Protein AF-A0A327Z8W3-F1 (afdb_monomer)

Secondary structure (DSSP, 8-state):
-HHHHHHHHHHHHHHHHHHHHTTGGGTTHHHHHHHHHHHHHHHH---TTT--GGGSS----S-HHHHHHHHHHHTS-HHHHHHHHHHHHHHHHHHHHHHHS-HHHHTSHHHHHHHHHHHHHSHHHHHHHHHT-SHHHHHHHHHHHHHSGGGHHHHHHHHHHH-SGGGHHHHHHHHTT-HHHHHHHHHHHHHHHHHHHHH-HHHHHHIIIIITT-GGGG--TTSTT--SHHHHHHHHT--THHHHHHHHHHHHHHHHHHHHH-S--HHHHHHHHHH---------SSS-GGGS-GGG---

Organism: NCBI:txid1287878

Structure (mmCIF, N/CA/C/O backbone):
data_AF-A0A327Z8W3-F1
#
_entry.id   AF-A0A327Z8W3-F1
#
loop_
_atom_site.group_PDB
_atom_site.id
_atom_site.type_symbol
_atom_site.label_atom_id
_atom_site.label_alt_id
_atom_site.label_comp_id
_atom_site.label_asym_id
_atom_site.label_entity_id
_atom_site.label_seq_id
_atom_site.pdbx_PDB_ins_code
_atom_site.Cartn_x
_atom_site.Cartn_y
_atom_site.Cartn_z
_atom_site.occupancy
_atom_site.B_iso_or_equiv
_atom_site.auth_seq_id
_atom_site.auth_comp_id
_atom_site.auth_asym_id
_atom_site.auth_atom_id
_atom_site.pdbx_PDB_model_num
ATOM 1 N N . MET A 1 1 ? 25.177 10.434 -27.759 1.00 62.94 1 MET A N 1
ATOM 2 C CA . MET A 1 1 ? 25.010 10.443 -26.282 1.00 62.94 1 MET A CA 1
ATOM 3 C C . MET A 1 1 ? 24.165 11.618 -25.778 1.00 62.94 1 MET A C 1
ATOM 5 O O . MET A 1 1 ? 23.252 11.369 -25.003 1.00 62.94 1 MET A O 1
ATOM 9 N N . ARG A 1 2 ? 24.386 12.857 -26.250 1.00 79.31 2 ARG A N 1
ATOM 10 C CA . ARG A 1 2 ? 23.622 14.058 -25.836 1.00 79.31 2 ARG A CA 1
ATOM 11 C C . ARG A 1 2 ? 22.102 13.976 -26.084 1.00 79.31 2 ARG A C 1
ATOM 13 O O . ARG A 1 2 ? 21.333 14.294 -25.187 1.00 79.31 2 ARG A O 1
ATOM 20 N N . GLY A 1 3 ? 21.666 13.441 -27.229 1.00 84.38 3 GLY A N 1
ATOM 21 C CA . GLY A 1 3 ? 20.232 13.318 -27.550 1.00 84.38 3 GLY A CA 1
ATOM 22 C C . GLY A 1 3 ? 19.419 12.431 -26.593 1.00 84.38 3 GLY A C 1
ATOM 23 O O . GLY A 1 3 ? 18.243 12.682 -26.368 1.00 84.38 3 GLY A O 1
ATOM 24 N N . ARG A 1 4 ? 20.047 11.431 -25.956 1.00 89.31 4 ARG A N 1
ATOM 25 C CA . ARG A 1 4 ? 19.369 10.534 -24.999 1.00 89.31 4 ARG A CA 1
ATOM 26 C C . ARG A 1 4 ? 19.052 11.240 -23.683 1.00 89.31 4 ARG A C 1
ATOM 28 O O . ARG A 1 4 ? 17.980 11.053 -23.127 1.00 89.31 4 ARG A O 1
ATOM 35 N N . TRP A 1 5 ? 19.971 12.073 -23.203 1.00 89.12 5 TRP A N 1
ATOM 36 C CA . TRP A 1 5 ? 19.750 12.868 -21.996 1.00 89.12 5 TRP A CA 1
ATOM 37 C C . TRP A 1 5 ? 18.815 14.043 -22.244 1.00 89.12 5 TRP A C 1
ATOM 39 O O . TRP A 1 5 ? 18.035 14.369 -21.360 1.00 89.12 5 TRP A O 1
ATOM 49 N N . PHE A 1 6 ? 18.809 14.606 -23.455 1.00 90.00 6 PHE A N 1
ATOM 50 C CA . PHE A 1 6 ? 17.774 15.558 -23.853 1.00 90.00 6 PHE A CA 1
ATOM 51 C C . PHE A 1 6 ? 16.376 14.926 -23.784 1.00 90.00 6 PHE A C 1
ATOM 53 O O . PHE A 1 6 ? 15.475 15.520 -23.206 1.00 90.00 6 PHE A O 1
ATOM 60 N N . LEU A 1 7 ? 16.212 13.690 -24.273 1.00 89.81 7 LEU A N 1
ATOM 61 C CA . LEU A 1 7 ? 14.954 12.948 -24.143 1.00 89.81 7 LEU A CA 1
ATOM 62 C C . LEU A 1 7 ? 14.565 12.709 -22.676 1.00 89.81 7 LEU A C 1
ATOM 64 O O . LEU A 1 7 ? 13.409 12.912 -22.321 1.00 89.81 7 LEU A O 1
ATOM 68 N N . VAL A 1 8 ? 15.509 12.297 -21.822 1.00 90.12 8 VAL A N 1
ATOM 69 C CA . VAL A 1 8 ? 15.247 12.104 -20.383 1.00 90.12 8 VAL A CA 1
ATOM 70 C C . VAL A 1 8 ? 14.840 13.414 -19.716 1.00 90.12 8 VAL A C 1
ATOM 72 O O . VAL A 1 8 ? 13.878 13.421 -18.959 1.00 90.12 8 VAL A O 1
ATOM 75 N N . LEU A 1 9 ? 15.539 14.515 -20.000 1.00 90.38 9 LEU A N 1
ATOM 76 C CA . LEU A 1 9 ? 15.215 15.834 -19.456 1.00 90.38 9 LEU A CA 1
ATOM 77 C C . LEU A 1 9 ? 13.845 16.307 -19.938 1.00 90.38 9 LEU A C 1
ATOM 79 O O . LEU A 1 9 ? 13.034 16.735 -19.127 1.00 90.38 9 LEU A O 1
ATOM 83 N N . PHE A 1 10 ? 13.559 16.165 -21.232 1.00 90.88 10 PHE A N 1
ATOM 84 C CA . PHE A 1 10 ? 12.251 16.479 -21.794 1.00 90.88 10 PHE A CA 1
ATOM 85 C C . PHE A 1 10 ? 11.147 15.655 -21.121 1.00 90.88 10 PHE A C 1
ATOM 87 O O . PHE A 1 10 ? 10.167 16.216 -20.640 1.00 90.88 10 PHE A O 1
ATOM 94 N N . ALA A 1 11 ? 11.335 14.338 -21.001 1.00 88.56 11 ALA A N 1
ATOM 95 C CA . ALA A 1 11 ? 10.395 13.463 -20.310 1.00 88.56 11 ALA A CA 1
ATOM 96 C C . ALA A 1 11 ? 10.238 13.852 -18.832 1.00 88.56 11 ALA A C 1
ATOM 98 O O . ALA A 1 11 ? 9.119 13.893 -18.337 1.00 88.56 11 ALA A O 1
ATOM 99 N N . ALA A 1 12 ? 11.324 14.191 -18.133 1.00 89.25 12 ALA A N 1
ATOM 100 C CA . ALA A 1 12 ? 11.281 14.631 -16.742 1.00 89.25 12 ALA A CA 1
ATOM 101 C C . ALA A 1 12 ? 10.511 15.947 -16.581 1.00 89.25 12 ALA A C 1
ATOM 103 O O . ALA A 1 12 ? 9.722 16.069 -15.649 1.00 89.25 12 ALA A O 1
ATOM 104 N N . VAL A 1 13 ? 10.684 16.900 -17.502 1.00 88.31 13 VAL A N 1
ATOM 105 C CA . VAL A 1 13 ? 9.911 18.149 -17.523 1.00 88.31 13 VAL A CA 1
ATOM 106 C C . VAL A 1 13 ? 8.435 17.856 -17.777 1.00 88.31 13 VAL A C 1
ATOM 108 O O . VAL A 1 13 ? 7.597 18.330 -17.020 1.00 88.31 13 VAL A O 1
ATOM 111 N N . VAL A 1 14 ? 8.101 17.032 -18.775 1.00 85.94 14 VAL A N 1
ATOM 112 C CA . VAL A 1 14 ? 6.707 16.660 -19.074 1.00 85.94 14 VAL A CA 1
ATOM 113 C C . VAL A 1 14 ? 6.053 15.965 -17.880 1.00 85.94 14 VAL A C 1
ATOM 115 O O . VAL A 1 14 ? 4.956 16.341 -17.474 1.00 85.94 14 VAL A O 1
ATOM 118 N N . VAL A 1 15 ? 6.733 14.985 -17.282 1.00 83.69 15 VAL A N 1
ATOM 119 C CA . VAL A 1 15 ? 6.255 14.261 -16.096 1.00 83.69 15 VAL A CA 1
ATOM 120 C C . VAL A 1 15 ? 6.130 15.204 -14.909 1.00 83.69 15 VAL A C 1
ATOM 122 O O . VAL A 1 15 ? 5.126 15.147 -14.210 1.00 83.69 15 VAL A O 1
ATOM 125 N N . GLY A 1 16 ? 7.105 16.086 -14.691 1.00 80.56 16 GLY A N 1
ATOM 126 C CA . GLY A 1 16 ? 7.088 17.080 -13.622 1.00 80.56 16 GLY A CA 1
ATOM 127 C C . GLY A 1 16 ? 5.918 18.048 -13.765 1.00 80.56 16 GLY A C 1
ATOM 128 O O . GLY A 1 16 ? 5.134 18.186 -12.832 1.00 80.56 16 GLY A O 1
ATOM 129 N N . VAL A 1 17 ? 5.734 18.640 -14.949 1.00 79.69 17 VAL A N 1
ATOM 130 C CA . VAL A 1 17 ? 4.600 19.525 -15.261 1.00 79.69 17 VAL A CA 1
ATOM 131 C C . VAL A 1 17 ? 3.284 18.783 -15.079 1.00 79.69 17 VAL A C 1
ATOM 133 O O . VAL A 1 17 ? 2.405 19.272 -14.377 1.00 79.69 17 VAL A O 1
ATOM 136 N N . PHE A 1 18 ? 3.148 17.582 -15.640 1.00 78.31 18 PHE A N 1
ATOM 137 C CA . PHE A 1 18 ? 1.949 16.765 -15.468 1.00 78.31 18 PHE A CA 1
ATOM 138 C C . PHE A 1 18 ? 1.687 16.448 -13.989 1.00 78.31 18 PHE A C 1
ATOM 140 O O . PHE A 1 18 ? 0.555 16.558 -13.532 1.00 78.31 18 PHE A O 1
ATOM 147 N N . THR A 1 19 ? 2.731 16.133 -13.218 1.00 71.50 19 THR A N 1
ATOM 148 C CA . THR A 1 19 ? 2.636 15.828 -11.782 1.00 71.50 19 THR A CA 1
ATOM 149 C C . THR A 1 19 ? 2.218 17.057 -10.968 1.00 71.50 19 THR A C 1
ATOM 151 O O . THR A 1 19 ? 1.366 16.970 -10.091 1.00 71.50 19 THR A O 1
ATOM 154 N N . VAL A 1 20 ? 2.745 18.233 -11.297 1.00 69.88 20 VAL A N 1
ATOM 155 C CA . VAL A 1 20 ? 2.397 19.500 -10.632 1.00 69.88 20 VAL A CA 1
ATOM 156 C C . VAL A 1 20 ? 1.038 20.057 -11.092 1.00 69.88 20 VAL A C 1
ATOM 158 O O . VAL A 1 20 ? 0.475 20.936 -10.443 1.00 69.88 20 VAL A O 1
ATOM 161 N N . THR A 1 21 ? 0.475 19.557 -12.193 1.00 68.19 21 THR A N 1
ATOM 162 C CA . THR A 1 21 ? -0.807 20.043 -12.738 1.00 68.19 21 THR A CA 1
ATOM 163 C C . THR A 1 21 ? -1.958 19.051 -12.614 1.00 68.19 21 THR A C 1
ATOM 165 O O . THR A 1 21 ? -3.094 19.420 -12.887 1.00 68.19 21 THR A O 1
ATOM 168 N N . VAL A 1 22 ? -1.723 17.803 -12.199 1.00 64.00 22 VAL A N 1
ATOM 169 C CA . VAL A 1 22 ? -2.785 16.788 -12.076 1.00 64.00 22 VAL A CA 1
ATOM 170 C C . VAL A 1 22 ? -2.765 16.117 -10.680 1.00 64.00 22 VAL A C 1
ATOM 172 O O . VAL A 1 22 ? -3.776 16.193 -9.983 1.00 64.00 22 VAL A O 1
ATOM 175 N N . PRO A 1 23 ? -1.651 15.517 -10.214 1.00 54.12 23 PRO A N 1
ATOM 176 C CA . PRO A 1 23 ? -1.435 15.013 -8.847 1.00 54.12 23 PRO A CA 1
ATOM 177 C C . PRO A 1 23 ? -1.514 16.002 -7.684 1.00 54.12 23 PRO A C 1
ATOM 179 O O . PRO A 1 23 ? -2.217 15.728 -6.715 1.00 54.12 23 PRO A O 1
ATOM 182 N N . THR A 1 24 ? -0.807 17.133 -7.733 1.00 56.41 24 THR A N 1
ATOM 183 C CA . THR A 1 24 ? -0.744 18.107 -6.615 1.00 56.41 24 THR A CA 1
ATOM 184 C C . THR A 1 24 ? -2.091 18.752 -6.296 1.00 56.41 24 THR A C 1
ATOM 186 O O . THR A 1 24 ? -2.290 19.197 -5.172 1.00 56.41 24 THR A O 1
ATOM 189 N N . PHE A 1 25 ? -3.059 18.713 -7.219 1.00 58.78 25 PHE A N 1
ATOM 190 C CA . PHE A 1 25 ? -4.451 19.097 -6.947 1.00 58.78 25 PHE A CA 1
ATOM 191 C C . PHE A 1 25 ? -5.145 18.218 -5.897 1.00 58.78 25 PHE A C 1
ATOM 193 O O . PHE A 1 25 ? -6.230 18.569 -5.442 1.00 58.78 25 PHE A O 1
ATOM 200 N N . ARG A 1 26 ? -4.561 17.067 -5.540 1.00 72.38 26 ARG A N 1
ATOM 201 C CA . ARG A 1 26 ? -5.121 16.137 -4.551 1.00 72.38 26 ARG A CA 1
ATOM 202 C C . ARG A 1 26 ? -4.559 16.332 -3.143 1.00 72.38 26 ARG A C 1
ATOM 204 O O . ARG A 1 26 ? -4.970 15.604 -2.247 1.00 72.38 26 ARG A O 1
ATOM 211 N N . GLU A 1 27 ? -3.626 17.273 -2.971 1.00 81.81 27 GLU A N 1
ATOM 212 C CA . GLU A 1 27 ? -3.133 17.770 -1.676 1.00 81.81 27 GLU A CA 1
ATOM 213 C C . GLU A 1 27 ? -2.706 16.679 -0.675 1.00 81.81 27 GLU A C 1
ATOM 215 O O . GLU A 1 27 ? -2.806 16.862 0.534 1.00 81.81 27 GLU A O 1
ATOM 220 N N . PHE A 1 28 ? -2.213 15.533 -1.166 1.00 86.44 28 PHE A N 1
ATOM 221 C CA . PHE A 1 28 ? -1.847 14.385 -0.329 1.00 86.44 28 PHE A CA 1
ATOM 222 C C . PHE A 1 28 ? -2.979 13.948 0.618 1.00 86.44 28 PHE A C 1
ATOM 224 O O . PHE A 1 28 ? -2.733 13.608 1.775 1.00 86.44 28 PHE A O 1
ATOM 231 N N . PHE A 1 29 ? -4.223 13.971 0.123 1.00 87.62 29 PHE A N 1
ATOM 232 C CA . PHE A 1 29 ? -5.436 13.729 0.909 1.00 87.62 29 PHE A CA 1
ATOM 233 C C . PHE A 1 29 ? -5.343 12.501 1.826 1.00 87.62 29 PHE A C 1
ATOM 235 O O . PHE A 1 29 ? -5.590 12.613 3.024 1.00 87.62 29 PHE A O 1
ATOM 242 N N . ASP A 1 30 ? -4.924 11.345 1.302 1.00 88.62 30 ASP A N 1
ATOM 243 C CA . ASP A 1 30 ? -4.849 10.119 2.103 1.00 88.62 30 ASP A CA 1
ATOM 244 C C . ASP A 1 30 ? -3.778 10.205 3.192 1.00 88.62 30 ASP A C 1
ATOM 246 O O . ASP A 1 30 ? -4.022 9.790 4.323 1.00 88.62 30 ASP A O 1
ATOM 250 N N . LEU A 1 31 ? -2.615 10.793 2.897 1.00 91.50 31 LEU A N 1
ATOM 251 C CA . LEU A 1 31 ? -1.599 11.066 3.914 1.00 91.50 31 LEU A CA 1
ATOM 252 C C . LEU A 1 31 ? -2.140 12.003 5.000 1.00 91.50 31 LEU A C 1
ATOM 254 O O . LEU A 1 31 ? -1.847 11.796 6.177 1.00 91.50 31 LEU A O 1
ATOM 258 N N . GLY A 1 32 ? -2.947 12.995 4.616 1.00 91.94 32 GLY A N 1
ATOM 259 C CA . GLY A 1 32 ? -3.671 13.875 5.528 1.00 91.94 32 GLY A CA 1
ATOM 260 C C . GLY A 1 32 ? -4.615 13.108 6.453 1.00 91.94 32 GLY A C 1
ATOM 261 O O . GLY A 1 32 ? -4.555 13.296 7.669 1.00 91.94 32 GLY A O 1
ATOM 262 N N . VAL A 1 33 ? -5.417 12.192 5.901 1.00 92.00 33 VAL A N 1
ATOM 263 C CA . VAL A 1 33 ? -6.304 11.302 6.669 1.00 92.00 33 VAL A CA 1
ATOM 264 C C . VAL A 1 33 ? -5.495 10.425 7.628 1.00 92.00 33 VAL A C 1
ATOM 266 O O . VAL A 1 33 ? -5.817 10.357 8.812 1.00 92.00 33 VAL A O 1
ATOM 269 N N . TYR A 1 34 ? -4.433 9.774 7.145 1.00 93.56 34 TYR A N 1
ATOM 270 C CA . TYR A 1 34 ? -3.612 8.861 7.944 1.00 93.56 34 TYR A CA 1
ATOM 271 C C . TYR A 1 34 ? -2.917 9.575 9.098 1.00 93.56 34 TYR A C 1
ATOM 273 O O . TYR A 1 34 ? -3.044 9.167 10.251 1.00 93.56 34 TYR A O 1
ATOM 281 N N . ARG A 1 35 ? -2.198 10.659 8.791 1.00 94.69 35 ARG A N 1
ATOM 282 C CA . ARG A 1 35 ? -1.493 11.461 9.789 1.00 94.69 35 ARG A CA 1
ATOM 283 C C . ARG A 1 35 ? -2.482 12.093 10.762 1.00 94.69 35 ARG A C 1
ATOM 285 O O . ARG A 1 35 ? -2.247 12.024 11.960 1.00 94.69 35 ARG A O 1
ATOM 292 N N . GLY A 1 36 ? -3.565 12.686 10.261 1.00 94.19 36 GLY A N 1
ATOM 293 C CA . GLY A 1 36 ? -4.573 13.362 11.077 1.00 94.19 36 GLY A CA 1
ATOM 294 C C . GLY A 1 36 ? -5.259 12.420 12.061 1.00 94.19 36 GLY A C 1
ATOM 295 O O . GLY A 1 36 ? -5.310 12.731 13.246 1.00 94.19 36 GLY A O 1
ATOM 296 N N . ALA A 1 37 ? -5.698 11.244 11.603 1.00 94.62 37 ALA A N 1
ATOM 297 C CA . ALA A 1 37 ? -6.358 10.265 12.463 1.00 94.62 37 ALA A CA 1
ATOM 298 C C . ALA A 1 37 ? -5.428 9.732 13.558 1.00 94.62 37 ALA A C 1
ATOM 300 O O . ALA A 1 37 ? -5.809 9.685 14.724 1.00 94.62 37 ALA A O 1
ATOM 301 N N . VAL A 1 38 ? -4.191 9.369 13.197 1.00 96.56 38 VAL A N 1
ATOM 302 C CA . VAL A 1 38 ? -3.215 8.848 14.165 1.00 96.56 38 VAL A CA 1
ATOM 303 C C . VAL A 1 38 ? -2.765 9.945 15.131 1.00 96.56 38 VAL A C 1
ATOM 305 O O . VAL A 1 38 ? -2.644 9.689 16.323 1.00 96.56 38 VAL A O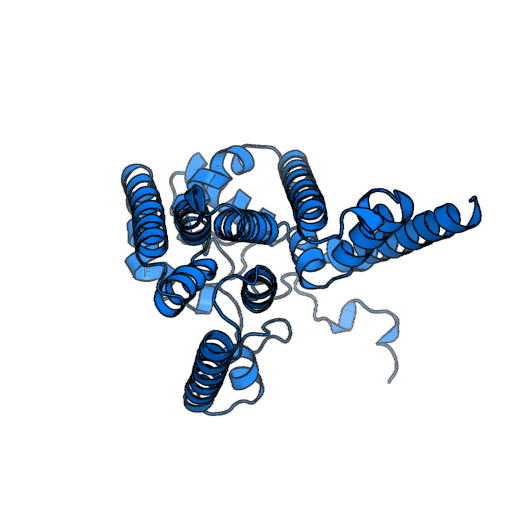 1
ATOM 308 N N . GLN A 1 39 ? -2.567 11.176 14.653 1.00 95.44 39 GLN A N 1
ATOM 309 C CA . GLN A 1 39 ? -2.232 12.315 15.508 1.00 95.44 39 GLN A CA 1
ATOM 310 C C . GLN A 1 39 ? -3.374 12.629 16.486 1.00 95.44 39 GLN A C 1
ATOM 312 O O . GLN A 1 39 ? -3.114 12.828 17.668 1.00 95.44 39 GLN A O 1
ATOM 317 N N . HIS A 1 40 ? -4.624 12.642 16.017 1.00 94.06 40 HIS A N 1
ATOM 318 C CA . HIS A 1 40 ? -5.801 12.839 16.861 1.00 94.06 40 HIS A CA 1
ATOM 319 C C . HIS A 1 40 ? -5.888 11.758 17.943 1.00 94.06 40 HIS A C 1
ATOM 321 O O . HIS A 1 40 ? -5.928 12.096 19.124 1.00 94.06 40 HIS A O 1
ATOM 327 N N . TRP A 1 41 ? -5.789 10.483 17.559 1.00 96.06 41 TRP A N 1
ATOM 328 C CA . TRP A 1 41 ? -5.786 9.354 18.493 1.00 96.06 41 TRP A CA 1
ATOM 329 C C . TRP A 1 41 ? -4.681 9.467 19.557 1.00 96.06 41 TRP A C 1
ATOM 331 O O . TRP A 1 41 ? -4.956 9.338 20.746 1.00 96.06 41 TRP A O 1
ATOM 341 N N . LEU A 1 42 ? -3.441 9.763 19.153 1.00 95.00 42 LEU A N 1
ATOM 342 C CA . LEU A 1 42 ? -2.303 9.828 20.077 1.00 95.00 42 LEU A CA 1
ATOM 343 C C . LEU A 1 42 ? -2.328 11.052 21.001 1.00 95.00 42 LEU A C 1
ATOM 345 O O . LEU A 1 42 ? -1.906 10.945 22.149 1.00 95.00 42 LEU A O 1
ATOM 349 N N . LEU A 1 43 ? -2.762 12.216 20.505 1.00 93.69 43 LEU A N 1
ATOM 350 C CA . LEU A 1 43 ? -2.685 13.473 21.258 1.00 93.69 43 LEU A CA 1
ATOM 351 C C . LEU A 1 43 ? -3.918 13.745 22.122 1.00 93.69 43 LEU A C 1
ATOM 353 O O . LEU A 1 43 ? -3.796 14.418 23.140 1.00 93.69 43 LEU A O 1
ATOM 357 N N . THR A 1 44 ? -5.092 13.262 21.713 1.00 93.31 44 THR A N 1
ATOM 358 C CA . THR A 1 44 ? -6.354 13.499 22.438 1.00 93.31 44 THR A CA 1
ATOM 359 C C . THR A 1 44 ? -6.829 12.272 23.213 1.00 93.31 44 THR A C 1
ATOM 361 O O . THR A 1 44 ? -7.600 12.409 24.157 1.00 93.31 44 THR A O 1
ATOM 364 N N . GLY A 1 45 ? -6.372 11.072 22.835 1.00 91.00 45 GLY A N 1
ATOM 365 C CA . GLY A 1 45 ? -6.890 9.811 23.368 1.00 91.00 45 GLY A CA 1
ATOM 366 C C . GLY A 1 45 ? -8.270 9.421 22.823 1.00 91.00 45 GLY A C 1
ATOM 367 O O . GLY A 1 45 ? -8.809 8.396 23.238 1.00 91.00 45 GLY A O 1
ATOM 368 N N . GLU A 1 46 ? -8.843 10.206 21.905 1.00 92.88 46 GLU A N 1
ATOM 369 C CA . GLU A 1 46 ? -10.129 9.916 21.266 1.00 92.88 46 GLU A CA 1
ATOM 370 C C . GLU A 1 46 ? -10.044 8.746 20.270 1.00 92.88 46 GLU A C 1
ATOM 372 O O . GLU A 1 46 ? -8.967 8.271 19.899 1.00 92.88 46 GLU A O 1
ATOM 377 N N . ASP A 1 47 ? -11.204 8.249 19.834 1.00 92.75 47 ASP A N 1
ATOM 378 C CA . ASP A 1 47 ? -11.288 7.083 18.956 1.00 92.75 47 ASP A CA 1
ATOM 379 C C . ASP A 1 47 ? -10.703 7.362 17.558 1.00 92.75 47 ASP A C 1
ATOM 381 O O . ASP A 1 47 ? -11.207 8.177 16.780 1.00 92.75 47 ASP A O 1
ATOM 385 N N . LEU A 1 48 ? -9.675 6.584 17.200 1.00 94.69 48 LEU A N 1
ATOM 386 C CA . LEU A 1 48 ? -9.031 6.569 15.885 1.00 94.69 48 LEU A CA 1
ATOM 387 C C . LEU A 1 48 ? -10.038 6.484 14.726 1.00 94.69 48 LEU A C 1
ATOM 389 O O . LEU A 1 48 ? -9.840 7.108 13.679 1.00 94.69 48 LEU A O 1
ATOM 393 N N . TYR A 1 49 ? -11.108 5.702 14.891 1.00 93.12 49 TYR A N 1
ATOM 394 C CA . TYR A 1 49 ? -12.100 5.469 13.846 1.00 93.12 49 TYR A CA 1
ATOM 395 C C . TYR A 1 49 ? -13.251 6.486 13.866 1.00 93.12 49 TYR A C 1
ATOM 397 O O . TYR A 1 49 ? -14.013 6.535 12.891 1.00 93.12 49 TYR A O 1
ATOM 405 N N . ALA A 1 50 ? -13.360 7.332 14.891 1.00 91.06 50 ALA A N 1
ATOM 406 C CA . ALA A 1 50 ? -14.294 8.457 14.902 1.00 91.06 50 ALA A CA 1
ATOM 407 C C . ALA A 1 50 ? -13.773 9.648 14.080 1.00 91.06 50 ALA A C 1
ATOM 409 O O . ALA A 1 50 ? -14.573 10.417 13.550 1.00 91.06 50 ALA A O 1
ATOM 410 N N . PHE A 1 51 ? -12.452 9.752 13.888 1.00 91.00 51 PHE A N 1
ATOM 411 C CA . PHE A 1 51 ? -11.834 10.841 13.133 1.00 91.00 51 PHE A CA 1
ATOM 412 C C . PHE A 1 51 ? -12.435 11.013 11.728 1.00 91.00 51 PHE A C 1
ATOM 414 O O . PHE A 1 51 ? -12.632 10.047 10.971 1.00 91.00 51 PHE A O 1
ATOM 421 N N . ARG A 1 52 ? -12.680 12.275 11.367 1.00 88.94 52 ARG A N 1
ATOM 422 C CA . ARG A 1 52 ? -13.140 12.711 10.049 1.00 88.94 52 ARG A CA 1
ATOM 423 C C . AR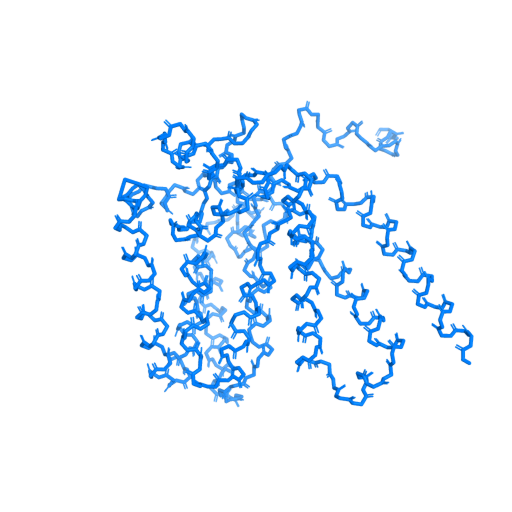G A 1 52 ? -12.233 13.815 9.531 1.00 88.94 52 ARG A C 1
ATOM 425 O O . ARG A 1 52 ? -12.034 14.836 10.185 1.00 88.94 52 ARG A O 1
ATOM 432 N N . TYR A 1 53 ? -11.660 13.603 8.354 1.00 86.38 53 TYR A N 1
ATOM 433 C CA . TYR A 1 53 ? -10.723 14.551 7.767 1.00 86.38 53 TYR A CA 1
ATOM 434 C C . TYR A 1 53 ? -11.481 15.718 7.128 1.00 86.38 53 TYR A C 1
ATOM 436 O O . TYR A 1 53 ? -12.310 15.486 6.250 1.00 86.38 53 TYR A O 1
ATOM 444 N N . GLN A 1 54 ? -11.199 16.955 7.555 1.00 84.75 54 GLN A N 1
ATOM 445 C CA . GLN A 1 54 ? -11.802 18.187 7.011 1.00 84.75 54 GLN A CA 1
ATOM 446 C C . GLN A 1 54 ? -13.344 18.143 6.938 1.00 84.75 54 GLN A C 1
ATOM 448 O O . GLN A 1 54 ? -13.923 18.475 5.907 1.00 84.75 54 GLN A O 1
ATOM 453 N N . GLU A 1 55 ? -14.003 17.663 8.002 1.00 76.81 55 GLU A N 1
ATOM 454 C CA . GLU A 1 55 ? -15.474 17.514 8.079 1.00 76.81 55 GLU A CA 1
ATOM 455 C C . GLU A 1 55 ? -16.089 16.645 6.962 1.00 76.81 55 GLU A C 1
ATOM 457 O O . GLU A 1 55 ? -17.293 16.663 6.711 1.00 76.81 55 GLU A O 1
ATOM 462 N N . SER A 1 56 ? -15.268 15.848 6.277 1.00 78.50 56 SER A N 1
ATOM 463 C CA . SER A 1 56 ? -15.737 14.903 5.269 1.00 78.50 56 SER A CA 1
ATOM 464 C C . SER A 1 56 ? -16.236 13.603 5.903 1.00 78.50 56 SER A C 1
ATOM 466 O O . SER A 1 56 ? -16.059 13.343 7.089 1.00 78.50 56 SER A O 1
ATOM 468 N N . VAL A 1 57 ? -16.811 12.720 5.086 1.00 78.31 57 VAL A N 1
ATOM 469 C CA . VAL A 1 57 ? -17.150 11.347 5.500 1.00 78.31 57 VAL A CA 1
ATOM 470 C C . VAL A 1 57 ? -15.921 10.438 5.648 1.00 78.31 57 VAL A C 1
ATOM 472 O O . VAL A 1 57 ? -16.046 9.310 6.123 1.00 78.31 57 VAL A O 1
ATOM 475 N N . TYR A 1 58 ? -14.736 10.905 5.243 1.00 81.50 58 TYR A N 1
ATOM 476 C CA . TYR A 1 58 ? -13.524 10.098 5.183 1.00 81.50 58 TYR A CA 1
ATOM 477 C C . TYR A 1 58 ? -12.762 10.098 6.500 1.00 81.50 58 TYR A C 1
ATOM 479 O O . TYR A 1 58 ? -12.512 11.140 7.103 1.00 81.50 58 TYR A O 1
ATOM 487 N N . GLY A 1 59 ? -12.339 8.908 6.909 1.00 86.50 59 GLY A N 1
ATOM 488 C CA . GLY A 1 59 ? -11.546 8.691 8.110 1.00 86.50 59 GLY A CA 1
ATOM 489 C C . GLY A 1 59 ? -10.572 7.534 7.938 1.00 86.50 59 GLY A C 1
ATOM 490 O O . GLY A 1 59 ? -10.385 7.004 6.839 1.00 86.50 59 GLY A O 1
ATOM 491 N N . PHE A 1 60 ? -9.955 7.116 9.040 1.00 90.38 60 PHE A N 1
ATOM 492 C CA . PHE A 1 60 ? -9.063 5.964 9.031 1.00 90.38 60 PHE A CA 1
ATOM 493 C C . PHE A 1 60 ? -9.843 4.685 8.684 1.00 90.38 60 PHE A C 1
ATOM 495 O O . PHE A 1 60 ? -10.918 4.427 9.234 1.00 90.38 60 PHE A O 1
ATOM 502 N N . THR A 1 61 ? -9.313 3.901 7.742 1.00 89.12 61 THR A N 1
ATOM 503 C CA . THR A 1 61 ? -9.938 2.666 7.219 1.00 89.12 61 THR A CA 1
ATOM 504 C C . THR A 1 61 ? -9.011 1.454 7.291 1.00 89.12 61 THR A C 1
ATOM 506 O O . THR A 1 61 ? -9.389 0.352 6.899 1.00 89.12 61 THR A O 1
ATOM 509 N N . TYR A 1 62 ? -7.781 1.639 7.767 1.00 91.88 62 TYR A N 1
ATOM 510 C CA . TYR A 1 62 ? -6.791 0.571 7.850 1.00 91.88 62 TYR A CA 1
ATOM 511 C C . TYR A 1 62 ? -6.864 -0.147 9.205 1.00 91.88 62 TYR A C 1
ATOM 513 O O . TYR A 1 62 ? -7.396 0.418 10.169 1.00 91.88 62 TYR A O 1
ATOM 521 N N . PRO A 1 63 ? -6.350 -1.389 9.300 1.00 95.12 63 PRO A N 1
ATOM 522 C CA . PRO A 1 63 ? -6.266 -2.084 10.574 1.00 95.12 63 PRO A CA 1
ATOM 523 C C . PRO A 1 63 ? -5.438 -1.296 11.604 1.00 95.12 63 PRO A C 1
ATOM 525 O O . PRO A 1 63 ? -4.552 -0.527 11.220 1.00 95.12 63 PRO A O 1
ATOM 528 N N . PRO A 1 64 ? -5.649 -1.526 12.910 1.00 96.50 64 PRO A N 1
ATOM 529 C CA . PRO A 1 64 ? -4.970 -0.784 13.975 1.00 96.50 64 PRO A CA 1
ATOM 530 C C . PRO A 1 64 ? -3.440 -0.881 13.916 1.00 96.50 64 PRO A C 1
ATOM 532 O O . PRO A 1 64 ? -2.740 0.071 14.254 1.00 96.50 64 PRO A O 1
ATOM 535 N N . PHE A 1 65 ? -2.893 -1.995 13.417 1.00 97.69 65 PHE A N 1
ATOM 536 C CA . PHE A 1 65 ? -1.448 -2.140 13.221 1.00 97.69 65 PHE A CA 1
ATOM 537 C C . PHE A 1 65 ? -0.873 -1.070 12.278 1.00 97.69 65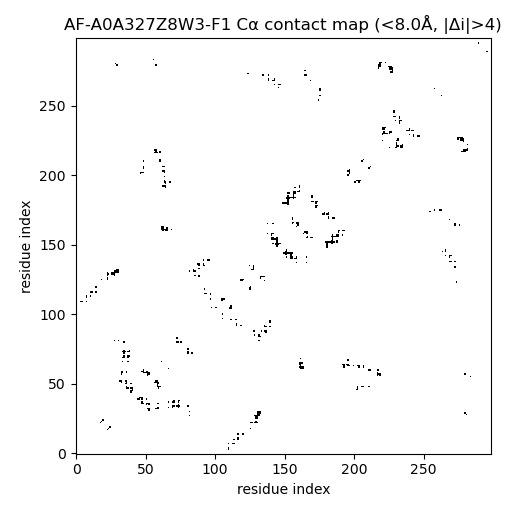 PHE A C 1
ATOM 539 O O . PHE A 1 65 ? 0.238 -0.587 12.490 1.00 97.69 65 PHE A O 1
ATOM 546 N N . ALA A 1 66 ? -1.642 -0.625 11.280 1.00 96.44 66 ALA A N 1
ATOM 547 C CA . ALA A 1 66 ? -1.232 0.462 10.399 1.00 96.44 66 ALA A CA 1
ATOM 548 C C . ALA A 1 66 ? -1.059 1.785 11.156 1.00 96.44 66 ALA A C 1
ATOM 550 O O . ALA A 1 66 ? -0.120 2.524 10.872 1.00 96.44 66 ALA A O 1
ATOM 551 N N . ALA A 1 67 ? -1.920 2.072 12.138 1.00 95.94 67 ALA A N 1
ATOM 552 C CA . ALA A 1 67 ? -1.801 3.269 12.968 1.00 95.94 67 ALA A CA 1
ATOM 553 C C . ALA A 1 67 ? -0.508 3.254 13.792 1.00 95.94 67 ALA A C 1
ATOM 555 O O . ALA A 1 67 ? 0.164 4.279 13.891 1.00 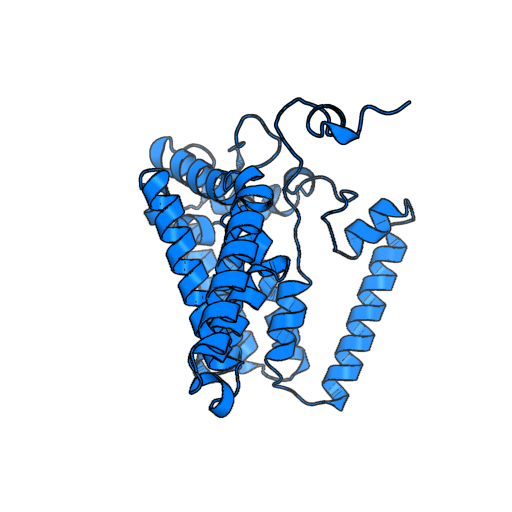95.94 67 ALA A O 1
ATOM 556 N N . LEU A 1 68 ? -0.103 2.082 14.295 1.00 96.50 68 LEU A N 1
ATOM 557 C CA . LEU A 1 68 ? 1.181 1.921 14.981 1.00 96.50 68 LEU A CA 1
ATOM 558 C C . LEU A 1 68 ? 2.363 2.196 14.049 1.00 96.50 68 LEU A C 1
ATOM 560 O O . LEU A 1 68 ? 3.250 2.971 14.397 1.00 96.50 68 LEU A O 1
ATOM 564 N N . VAL A 1 69 ? 2.356 1.620 12.843 1.00 96.38 69 VAL A N 1
ATOM 565 C CA . VAL A 1 69 ? 3.416 1.836 11.840 1.00 96.38 69 VAL A CA 1
ATOM 566 C C . VAL A 1 69 ? 3.498 3.305 11.409 1.00 96.38 69 VAL A C 1
ATOM 568 O O . VAL A 1 69 ? 4.588 3.825 11.179 1.00 96.38 69 VAL A O 1
ATOM 571 N N . LEU A 1 70 ? 2.356 3.987 11.313 1.00 95.12 70 LEU A N 1
ATOM 572 C CA . LEU A 1 70 ? 2.265 5.388 10.896 1.00 95.12 70 LEU A CA 1
ATOM 573 C C . LEU A 1 70 ? 2.478 6.381 12.048 1.00 95.12 70 LEU A C 1
ATOM 575 O O . LEU A 1 70 ? 2.655 7.571 11.786 1.00 95.12 70 LEU A O 1
ATOM 579 N N . SER A 1 71 ? 2.514 5.916 13.301 1.00 95.00 71 SER A N 1
ATOM 580 C CA . SER A 1 71 ? 2.676 6.771 14.484 1.00 95.00 71 SER A CA 1
ATOM 581 C C . SER A 1 71 ? 3.913 7.674 14.451 1.00 95.00 71 SER A C 1
ATOM 583 O O . SER A 1 71 ? 3.748 8.861 14.737 1.00 95.00 71 SER A O 1
ATOM 585 N N . PRO A 1 72 ? 5.116 7.238 14.006 1.00 94.56 72 PRO A N 1
ATOM 586 C CA . PRO A 1 72 ? 6.268 8.137 13.971 1.00 94.56 72 PRO A CA 1
ATOM 587 C C . PRO A 1 72 ? 6.060 9.277 12.972 1.00 94.56 72 PRO A C 1
ATOM 589 O O . PRO A 1 72 ? 6.407 10.421 13.245 1.00 94.56 72 PRO A O 1
ATOM 592 N N . LEU A 1 73 ? 5.438 8.976 11.827 1.00 92.19 73 LEU A N 1
ATOM 593 C CA . LEU A 1 73 ? 5.124 9.958 10.792 1.00 92.19 73 LEU A CA 1
ATOM 594 C C . LEU A 1 73 ? 4.067 10.956 11.278 1.00 92.19 73 LEU A C 1
ATOM 596 O O . LEU A 1 73 ? 4.157 12.147 10.970 1.00 92.19 73 LEU A O 1
ATOM 600 N N . ALA A 1 74 ? 3.095 10.482 12.063 1.00 91.75 74 ALA A N 1
ATOM 601 C CA . ALA A 1 74 ? 1.995 11.290 12.575 1.00 91.75 74 ALA A CA 1
ATOM 602 C C . ALA A 1 74 ? 2.452 12.423 13.510 1.00 91.75 74 ALA A C 1
ATOM 604 O O . ALA A 1 74 ? 1.837 13.489 13.542 1.00 91.75 74 ALA A O 1
ATOM 605 N N . LEU A 1 75 ? 3.561 12.205 14.220 1.00 92.69 75 LEU A N 1
ATOM 606 C CA . LEU A 1 75 ? 4.146 13.153 15.170 1.00 92.69 75 LEU A CA 1
ATOM 607 C C . LEU A 1 75 ? 5.041 14.216 14.509 1.00 92.69 75 LEU A C 1
ATOM 609 O O . LEU A 1 75 ? 5.426 15.188 15.154 1.00 92.69 75 LEU A O 1
ATOM 613 N N . THR A 1 76 ? 5.367 14.066 13.224 1.00 94.75 76 THR A N 1
ATOM 614 C CA . THR A 1 76 ? 6.167 15.054 12.480 1.00 94.75 76 THR A CA 1
ATOM 615 C C . THR A 1 76 ? 5.316 16.201 11.934 1.00 94.75 76 THR A C 1
ATOM 617 O O . THR A 1 76 ? 4.093 16.088 11.823 1.00 94.75 76 THR A O 1
ATOM 620 N N . SER A 1 77 ? 5.946 17.317 11.552 1.00 95.69 77 SER A N 1
ATOM 621 C CA . SER A 1 77 ? 5.263 18.409 10.843 1.00 95.69 77 SER A CA 1
ATOM 622 C C . SER A 1 77 ? 4.759 17.965 9.461 1.00 95.69 77 SER A C 1
ATOM 624 O O . SER A 1 77 ? 5.283 17.025 8.863 1.00 95.69 77 SER A O 1
ATOM 626 N N . TRP A 1 78 ? 3.746 18.652 8.922 1.00 93.19 78 TRP A N 1
ATOM 627 C CA . TRP A 1 78 ? 3.170 18.312 7.613 1.00 93.19 78 TRP A CA 1
ATOM 628 C C . TRP A 1 78 ? 4.203 18.248 6.467 1.00 93.19 78 TRP A C 1
ATOM 630 O O . TRP A 1 78 ? 4.218 17.238 5.760 1.00 93.19 78 TRP A O 1
ATOM 640 N N . PRO A 1 79 ? 5.125 19.223 6.300 1.00 94.50 79 PRO A N 1
ATOM 641 C CA . PRO A 1 79 ? 6.138 19.148 5.244 1.00 94.50 79 PRO A CA 1
ATOM 642 C C . PRO A 1 79 ? 7.074 17.944 5.393 1.00 94.50 79 PRO A C 1
ATOM 644 O O . PRO A 1 79 ? 7.446 17.327 4.396 1.00 94.50 79 PRO A O 1
ATOM 647 N N . VAL A 1 80 ? 7.423 17.579 6.633 1.00 95.44 80 VAL A N 1
ATOM 648 C CA . VAL A 1 80 ? 8.263 16.408 6.915 1.00 95.44 80 VAL A CA 1
ATOM 649 C C . VAL A 1 80 ? 7.515 15.125 6.567 1.00 95.44 80 VAL A C 1
ATOM 651 O O . VAL A 1 80 ? 8.079 14.263 5.895 1.00 95.44 80 VAL A O 1
ATOM 654 N N . ALA A 1 81 ? 6.236 15.016 6.934 1.00 94.19 81 ALA A N 1
ATOM 655 C CA . ALA A 1 81 ? 5.424 13.851 6.601 1.00 94.19 81 ALA A CA 1
ATOM 656 C C . ALA A 1 81 ? 5.305 13.638 5.081 1.00 94.19 81 ALA A C 1
ATOM 658 O O . ALA A 1 81 ? 5.474 12.517 4.591 1.00 94.19 81 ALA A O 1
ATOM 659 N N . VAL A 1 82 ? 5.076 14.721 4.328 1.00 92.44 82 VAL A N 1
ATOM 660 C CA . VAL A 1 82 ? 5.047 14.695 2.857 1.00 92.44 82 VAL A CA 1
ATOM 661 C C . VAL A 1 82 ? 6.405 14.268 2.296 1.00 92.44 82 VAL A C 1
ATOM 663 O O . VAL A 1 82 ? 6.463 13.357 1.470 1.00 92.44 82 VAL A O 1
ATOM 666 N N . ALA A 1 83 ? 7.503 14.867 2.769 1.00 92.50 83 ALA A N 1
ATOM 667 C CA . ALA A 1 83 ? 8.847 14.536 2.302 1.00 92.50 83 ALA A CA 1
ATOM 668 C C . ALA A 1 83 ? 9.194 13.058 2.544 1.00 92.50 83 ALA A C 1
ATOM 670 O O . ALA A 1 83 ? 9.653 12.378 1.625 1.00 92.50 83 ALA A O 1
ATOM 671 N N . VAL A 1 84 ? 8.917 12.537 3.743 1.00 94.75 84 VAL A N 1
ATOM 672 C CA . VAL A 1 84 ? 9.143 11.124 4.080 1.00 94.75 84 VAL A CA 1
ATOM 673 C C . VAL A 1 84 ? 8.300 10.208 3.190 1.00 94.75 84 VAL A C 1
ATOM 675 O O . VAL A 1 84 ? 8.839 9.255 2.629 1.00 94.75 84 VAL A O 1
ATOM 678 N N . SER A 1 85 ? 7.011 10.511 2.995 1.00 93.06 85 SER A N 1
ATOM 679 C CA . SER A 1 85 ? 6.134 9.724 2.114 1.00 93.06 85 SER A CA 1
ATOM 680 C C . SER A 1 85 ? 6.656 9.678 0.672 1.00 93.06 85 SER A C 1
ATOM 682 O O . SER A 1 85 ? 6.723 8.606 0.061 1.00 93.06 85 SER A O 1
ATOM 684 N N . LEU A 1 86 ? 7.106 10.817 0.135 1.00 92.12 86 LEU A N 1
ATOM 685 C CA . LEU A 1 86 ? 7.702 10.891 -1.200 1.00 92.12 86 LEU A CA 1
ATOM 686 C C . LEU A 1 86 ? 8.997 10.079 -1.291 1.00 92.12 86 LEU A C 1
ATOM 688 O O . LEU A 1 86 ? 9.142 9.280 -2.215 1.00 92.12 86 LEU A O 1
ATOM 692 N N . ILE A 1 87 ? 9.912 10.237 -0.330 1.00 94.31 87 ILE A N 1
ATOM 693 C CA . ILE A 1 87 ? 11.190 9.509 -0.295 1.00 94.31 87 ILE A CA 1
ATOM 694 C C . ILE A 1 87 ? 10.949 7.996 -0.260 1.00 94.31 87 ILE A C 1
ATOM 696 O O . ILE A 1 87 ? 11.542 7.258 -1.050 1.00 94.31 87 ILE A O 1
ATOM 700 N N . VAL A 1 88 ? 10.048 7.533 0.611 1.00 95.12 88 VAL A N 1
ATOM 701 C CA . VAL A 1 88 ? 9.697 6.112 0.731 1.00 95.12 88 VAL A CA 1
ATOM 702 C C . VAL A 1 88 ? 9.111 5.582 -0.578 1.00 95.12 88 VAL A C 1
ATOM 704 O O . VAL A 1 88 ? 9.530 4.525 -1.054 1.00 95.12 88 VAL A O 1
ATOM 707 N N . ASN A 1 89 ? 8.190 6.318 -1.205 1.00 91.75 89 ASN A N 1
ATOM 708 C CA . ASN A 1 89 ? 7.590 5.906 -2.473 1.00 91.75 89 ASN A CA 1
ATOM 709 C C . ASN A 1 89 ? 8.613 5.884 -3.624 1.00 91.75 89 ASN A C 1
ATOM 711 O O . ASN A 1 89 ? 8.639 4.920 -4.394 1.00 91.75 89 ASN A O 1
ATOM 715 N N . VAL A 1 90 ? 9.512 6.873 -3.714 1.00 93.25 90 VAL A N 1
ATOM 716 C CA . VAL A 1 90 ? 10.621 6.881 -4.689 1.00 93.25 90 VAL A CA 1
ATOM 717 C C . VAL A 1 90 ? 11.526 5.667 -4.488 1.00 93.25 90 VAL A C 1
ATOM 719 O O . VAL A 1 90 ? 11.842 4.968 -5.454 1.00 93.25 90 VAL A O 1
ATOM 722 N N . PHE A 1 91 ? 11.903 5.375 -3.241 1.00 95.75 91 PHE A N 1
ATOM 723 C CA . PHE A 1 91 ? 12.718 4.208 -2.918 1.00 95.75 91 PHE A CA 1
ATOM 724 C C . PHE A 1 91 ? 12.028 2.901 -3.332 1.00 95.75 91 PHE A C 1
ATOM 726 O O . PHE A 1 91 ? 12.662 2.039 -3.947 1.00 95.75 91 PHE A O 1
ATOM 733 N N . CYS A 1 92 ? 10.720 2.779 -3.085 1.00 94.62 92 CYS A N 1
ATOM 734 C CA . CYS A 1 92 ? 9.939 1.621 -3.517 1.00 94.62 92 CYS A CA 1
ATOM 735 C C . CYS A 1 92 ? 9.960 1.455 -5.042 1.00 94.62 92 CYS A C 1
ATOM 737 O O . CYS A 1 92 ? 10.201 0.349 -5.525 1.00 94.62 92 CYS A O 1
ATOM 739 N N . VAL A 1 93 ? 9.781 2.534 -5.815 1.00 92.44 93 VAL A N 1
ATOM 740 C CA . VAL A 1 93 ? 9.871 2.475 -7.287 1.00 92.44 93 VAL A CA 1
ATOM 741 C C . VAL A 1 93 ? 11.259 2.023 -7.737 1.00 92.44 93 VAL A C 1
ATOM 743 O O . VAL A 1 93 ? 11.365 1.135 -8.582 1.00 92.44 93 VAL A O 1
ATOM 746 N N . ILE A 1 94 ? 12.328 2.584 -7.164 1.00 93.25 94 ILE A N 1
ATOM 747 C CA . ILE A 1 94 ? 13.708 2.197 -7.497 1.00 93.25 94 ILE A CA 1
ATOM 748 C C . ILE A 1 94 ? 13.929 0.704 -7.228 1.00 93.25 94 ILE A C 1
ATOM 750 O O . ILE A 1 94 ? 14.511 0.002 -8.059 1.00 93.25 94 ILE A O 1
ATOM 754 N N . LEU A 1 95 ? 13.446 0.204 -6.090 1.00 93.44 95 LEU A N 1
ATOM 755 C CA . LEU A 1 95 ? 13.583 -1.198 -5.710 1.00 93.44 95 LEU A CA 1
ATOM 756 C C . LEU A 1 95 ? 12.787 -2.128 -6.637 1.00 93.44 95 LEU A C 1
ATOM 758 O O . LEU A 1 95 ? 13.320 -3.138 -7.102 1.00 93.44 95 LEU A O 1
ATOM 762 N N . LEU A 1 96 ? 11.552 -1.756 -6.979 1.00 91.00 96 LEU A N 1
ATOM 763 C CA . LEU A 1 96 ? 10.720 -2.496 -7.928 1.00 91.00 96 LEU A CA 1
ATOM 764 C C . LEU A 1 96 ? 11.364 -2.530 -9.319 1.00 91.00 96 LEU A C 1
ATOM 766 O O . LEU A 1 96 ? 11.513 -3.606 -9.895 1.00 91.00 96 LEU A O 1
ATOM 770 N N . LEU A 1 97 ? 11.848 -1.397 -9.834 1.00 91.75 97 LEU A N 1
ATOM 771 C CA . LEU A 1 97 ? 12.603 -1.364 -11.092 1.00 91.75 97 LEU A CA 1
ATOM 772 C C . LEU A 1 97 ? 13.857 -2.229 -11.010 1.00 91.75 97 LEU A C 1
ATOM 774 O O . LEU A 1 97 ? 14.192 -2.931 -11.958 1.00 91.75 97 LEU A O 1
ATOM 778 N N . ARG A 1 98 ? 14.542 -2.245 -9.866 1.00 91.38 98 ARG A N 1
ATOM 779 C CA . ARG A 1 98 ? 15.704 -3.109 -9.661 1.00 91.38 98 ARG A CA 1
ATOM 780 C C . ARG A 1 98 ? 15.347 -4.600 -9.729 1.00 91.38 98 ARG A C 1
ATOM 782 O O . ARG A 1 98 ? 16.212 -5.371 -10.154 1.00 91.38 98 ARG A O 1
ATOM 789 N N . TRP A 1 99 ? 14.136 -5.002 -9.347 1.00 89.00 99 TRP A N 1
ATOM 790 C CA . TRP A 1 99 ? 13.671 -6.392 -9.412 1.00 89.00 99 TRP A CA 1
ATOM 791 C C . TRP A 1 99 ? 13.065 -6.794 -10.757 1.00 89.00 99 TRP A C 1
ATOM 793 O O . TRP A 1 99 ? 13.277 -7.931 -11.178 1.00 89.00 99 TRP A O 1
ATOM 803 N N . PHE A 1 100 ? 12.336 -5.891 -11.413 1.00 87.19 100 PHE A N 1
ATOM 804 C CA . PHE A 1 100 ? 11.585 -6.190 -12.635 1.00 87.19 100 PHE A CA 1
ATOM 805 C C . PHE A 1 100 ? 12.301 -5.774 -13.921 1.00 87.19 100 PHE A C 1
ATOM 807 O O . PHE A 1 100 ? 12.089 -6.399 -14.958 1.00 87.19 100 PHE A O 1
ATOM 814 N N . LEU A 1 101 ? 13.162 -4.752 -13.886 1.00 89.12 101 LEU A N 1
ATOM 815 C CA . LEU A 1 101 ? 13.900 -4.327 -15.071 1.00 89.12 101 LEU A CA 1
ATOM 816 C C . LEU A 1 101 ? 15.083 -5.282 -15.327 1.00 89.12 101 LEU A C 1
ATOM 818 O O . LEU A 1 101 ? 15.908 -5.488 -14.426 1.00 89.12 101 LEU A O 1
ATOM 822 N N . PRO A 1 102 ? 15.227 -5.836 -16.548 1.00 89.69 102 PRO A N 1
ATOM 823 C CA . PRO A 1 102 ? 16.331 -6.724 -16.889 1.00 89.69 102 PRO A CA 1
ATOM 824 C C . PRO A 1 102 ? 17.705 -6.103 -16.582 1.00 89.69 102 PRO A C 1
ATOM 826 O O . PRO A 1 102 ? 17.916 -4.916 -16.862 1.00 89.69 102 PRO A O 1
ATOM 829 N N . PRO A 1 103 ? 18.688 -6.883 -16.082 1.00 90.31 103 PRO A N 1
ATOM 830 C CA . PRO A 1 103 ? 20.013 -6.363 -15.738 1.00 90.31 103 PRO A CA 1
ATOM 831 C C . PRO A 1 103 ? 20.705 -5.606 -16.880 1.00 90.31 103 PRO A C 1
ATOM 833 O O . PRO A 1 103 ? 21.389 -4.619 -16.615 1.00 90.31 103 PRO A O 1
ATOM 836 N N . ALA A 1 104 ? 20.501 -6.037 -18.130 1.00 90.44 104 ALA A N 1
ATOM 837 C CA . ALA A 1 104 ? 21.048 -5.387 -19.320 1.00 90.44 104 ALA A CA 1
ATOM 838 C C . ALA A 1 104 ? 20.518 -3.954 -19.503 1.00 90.44 104 ALA A C 1
ATOM 840 O O . ALA A 1 104 ? 21.307 -3.035 -19.708 1.00 90.44 104 ALA A O 1
ATOM 841 N N . LEU A 1 105 ? 19.205 -3.746 -19.346 1.00 88.06 105 LEU A N 1
ATOM 842 C CA . LEU A 1 105 ? 18.590 -2.417 -19.436 1.00 88.06 105 LEU A CA 1
ATOM 843 C C . LEU A 1 105 ? 18.974 -1.546 -18.237 1.00 88.06 105 LEU A C 1
ATOM 845 O O . LEU A 1 105 ? 19.249 -0.361 -18.393 1.00 88.06 105 LEU A O 1
ATOM 849 N N . ARG A 1 106 ? 19.086 -2.145 -17.046 1.00 89.88 106 ARG A N 1
ATOM 850 C CA . ARG A 1 106 ? 19.423 -1.431 -15.808 1.00 89.88 106 ARG A CA 1
ATOM 851 C C . ARG A 1 106 ? 20.834 -0.825 -15.809 1.00 89.88 106 ARG A C 1
ATOM 853 O O . ARG A 1 106 ? 21.048 0.201 -15.168 1.00 89.88 106 ARG A O 1
ATOM 860 N N . ARG A 1 107 ? 21.795 -1.438 -16.519 1.00 88.56 107 ARG A N 1
ATOM 861 C CA . ARG A 1 107 ? 23.163 -0.895 -16.701 1.00 88.56 107 ARG A CA 1
ATOM 862 C C . ARG A 1 107 ? 23.188 0.365 -17.574 1.00 88.56 107 ARG A C 1
ATOM 864 O O . ARG A 1 107 ? 24.170 1.100 -17.560 1.00 88.56 107 ARG A O 1
ATOM 871 N N . ILE A 1 108 ? 22.117 0.624 -18.321 1.00 90.88 108 ILE A N 1
ATOM 872 C CA . ILE A 1 108 ? 21.989 1.771 -19.211 1.00 90.88 108 ILE A CA 1
ATOM 873 C C . ILE A 1 108 ? 21.223 2.870 -18.458 1.00 90.88 108 ILE A C 1
ATOM 875 O O . ILE A 1 108 ? 19.995 2.875 -18.409 1.00 90.88 108 ILE A O 1
ATOM 879 N N . SER A 1 109 ? 21.952 3.812 -17.855 1.00 89.31 109 SER A N 1
ATOM 880 C CA . SER A 1 109 ? 21.405 4.804 -16.908 1.00 89.31 109 SER A CA 1
ATOM 881 C C . SER A 1 109 ? 20.208 5.604 -17.436 1.00 89.31 109 SER A C 1
ATOM 883 O O . SER A 1 109 ? 19.222 5.769 -16.722 1.00 89.31 109 SER A O 1
ATOM 885 N N . TRP A 1 110 ? 20.245 6.046 -18.695 1.00 88.94 110 TRP A N 1
ATOM 886 C CA . TRP A 1 110 ? 19.143 6.803 -19.300 1.00 88.94 110 TRP A CA 1
ATOM 887 C C . TRP A 1 110 ? 17.872 5.958 -19.512 1.00 88.94 110 TRP A C 1
ATOM 889 O O . TRP A 1 110 ? 16.774 6.492 -19.401 1.00 88.94 110 TRP A O 1
ATOM 899 N N . LEU A 1 111 ? 17.990 4.644 -19.753 1.00 89.75 111 LEU A N 1
ATOM 900 C CA . LEU A 1 111 ? 16.828 3.746 -19.846 1.00 89.75 111 LEU A CA 1
ATOM 901 C C . LEU A 1 111 ? 16.200 3.504 -18.476 1.00 89.75 111 LEU A C 1
ATOM 903 O O . LEU A 1 111 ? 14.980 3.516 -18.359 1.00 89.75 111 LEU A O 1
ATOM 907 N N . SER A 1 112 ? 17.018 3.343 -17.434 1.00 88.75 112 SER A N 1
ATOM 908 C CA . SER A 1 112 ? 16.529 3.269 -16.051 1.00 88.75 112 SER A CA 1
ATOM 909 C C . SER A 1 112 ? 15.792 4.550 -15.644 1.00 88.75 112 SER A C 1
ATOM 911 O O . SER A 1 112 ? 14.740 4.472 -15.012 1.00 88.75 112 SER A O 1
ATOM 913 N N . ALA A 1 113 ? 16.301 5.719 -16.051 1.00 89.06 113 ALA A N 1
ATOM 914 C CA . ALA A 1 113 ? 15.635 7.000 -15.822 1.00 89.06 113 ALA A CA 1
ATOM 915 C C . ALA A 1 113 ? 14.291 7.088 -16.565 1.00 89.06 113 ALA A C 1
ATOM 917 O O . ALA A 1 113 ? 13.287 7.459 -15.963 1.00 89.06 113 ALA A O 1
ATOM 918 N N . LEU A 1 114 ? 14.233 6.682 -17.839 1.00 90.94 114 LEU A N 1
ATOM 919 C CA . LEU A 1 114 ? 12.969 6.631 -18.582 1.00 90.94 114 LEU A CA 1
ATOM 920 C C . LEU A 1 114 ? 11.973 5.633 -17.980 1.00 90.94 114 LEU A C 1
ATOM 922 O O . LEU A 1 114 ? 10.792 5.948 -17.895 1.00 90.94 114 LEU A O 1
ATOM 926 N N . ALA A 1 115 ? 12.427 4.463 -17.526 1.00 90.38 115 ALA A N 1
ATOM 927 C CA . ALA A 1 115 ? 11.567 3.484 -16.865 1.00 90.38 115 ALA A CA 1
ATOM 928 C C . ALA A 1 115 ? 10.981 4.039 -15.557 1.00 90.38 115 ALA A C 1
ATOM 930 O O . ALA A 1 115 ? 9.798 3.856 -15.287 1.00 90.38 115 ALA A O 1
ATOM 931 N N . PHE A 1 116 ? 11.781 4.770 -14.776 1.00 90.62 116 PHE A N 1
ATOM 932 C CA . PHE A 1 116 ? 11.309 5.475 -13.584 1.00 90.62 116 PHE A CA 1
ATOM 933 C C . PHE A 1 116 ? 10.236 6.514 -13.915 1.00 90.62 116 PHE A C 1
ATOM 935 O O . PHE A 1 116 ? 9.159 6.497 -13.322 1.00 90.62 116 PHE A O 1
ATOM 942 N N . LEU A 1 117 ? 10.488 7.360 -14.913 1.00 89.62 117 LEU A N 1
ATOM 943 C CA . LEU A 1 117 ? 9.521 8.352 -15.384 1.00 89.62 117 LEU A CA 1
ATOM 944 C C . LEU A 1 117 ? 8.232 7.702 -15.912 1.00 89.62 117 LEU A C 1
ATOM 946 O O . LEU A 1 117 ? 7.140 8.186 -15.626 1.00 89.62 117 LEU A O 1
ATOM 950 N N . ALA A 1 118 ? 8.340 6.572 -16.614 1.00 87.94 118 ALA A N 1
ATOM 951 C CA . ALA A 1 118 ? 7.188 5.809 -17.084 1.00 87.94 118 ALA A CA 1
ATOM 952 C C . ALA A 1 118 ? 6.353 5.252 -15.921 1.00 87.94 118 ALA A C 1
ATOM 954 O O . ALA A 1 118 ? 5.125 5.322 -15.969 1.00 87.94 118 ALA A O 1
ATOM 955 N N . VAL A 1 119 ? 6.992 4.763 -14.848 1.00 86.38 119 VAL A N 1
ATOM 956 C CA . VAL A 1 119 ? 6.277 4.349 -13.631 1.00 86.38 119 VAL A CA 1
ATOM 957 C C . VAL A 1 119 ? 5.545 5.534 -13.004 1.00 86.38 119 VAL A C 1
ATOM 959 O O . VAL A 1 119 ? 4.395 5.377 -12.626 1.00 86.38 119 VAL A O 1
ATOM 962 N N . LEU A 1 120 ? 6.138 6.730 -12.948 1.00 83.69 120 LEU A N 1
ATOM 963 C CA . LEU A 1 120 ? 5.444 7.911 -12.411 1.00 83.69 120 LEU A CA 1
ATOM 964 C C . LEU A 1 120 ? 4.219 8.339 -13.237 1.00 83.69 120 LEU A C 1
ATOM 966 O O . LEU A 1 120 ? 3.297 8.941 -12.690 1.00 83.69 120 LEU A O 1
ATOM 970 N N . LEU A 1 121 ? 4.184 8.022 -14.534 1.00 83.44 121 LEU A N 1
ATOM 971 C CA . LEU A 1 121 ? 3.008 8.249 -15.383 1.00 83.44 121 LEU A CA 1
ATOM 972 C C . LEU A 1 121 ? 1.966 7.138 -15.269 1.00 83.44 121 LEU A C 1
ATOM 974 O O . LEU A 1 121 ? 0.785 7.385 -15.541 1.00 83.44 121 LEU A O 1
ATOM 978 N N . PHE A 1 122 ? 2.387 5.939 -14.862 1.00 82.62 122 PHE A N 1
ATOM 979 C CA . PHE A 1 122 ? 1.495 4.814 -14.645 1.00 82.62 122 PHE A CA 1
ATOM 980 C C . PHE A 1 122 ? 0.508 5.150 -13.527 1.00 82.62 122 PHE A C 1
ATOM 982 O O . PHE A 1 122 ? 0.892 5.476 -12.403 1.00 82.62 122 PHE A O 1
ATOM 989 N N . GLU A 1 123 ? -0.783 5.099 -13.854 1.00 76.50 123 GLU A N 1
ATOM 990 C CA . GLU A 1 123 ? -1.843 5.673 -13.024 1.00 76.50 123 GLU A CA 1
ATOM 991 C C . GLU A 1 123 ? -1.840 5.205 -11.554 1.00 76.50 123 GLU A C 1
ATOM 993 O O . GLU A 1 123 ? -1.921 6.077 -10.688 1.00 76.50 123 GLU A O 1
ATOM 998 N N . PRO A 1 124 ? -1.617 3.917 -11.228 1.00 78.12 124 PRO A N 1
ATOM 999 C CA . PRO A 1 124 ? -1.558 3.455 -9.838 1.00 78.12 124 PRO A CA 1
ATOM 1000 C C . PRO A 1 124 ? -0.405 4.056 -9.026 1.00 78.12 124 PRO A C 1
ATOM 1002 O O . PRO A 1 124 ? -0.563 4.398 -7.850 1.00 78.12 124 PRO A O 1
ATOM 1005 N N . ALA A 1 125 ? 0.772 4.189 -9.643 1.00 82.50 125 ALA A N 1
ATOM 1006 C 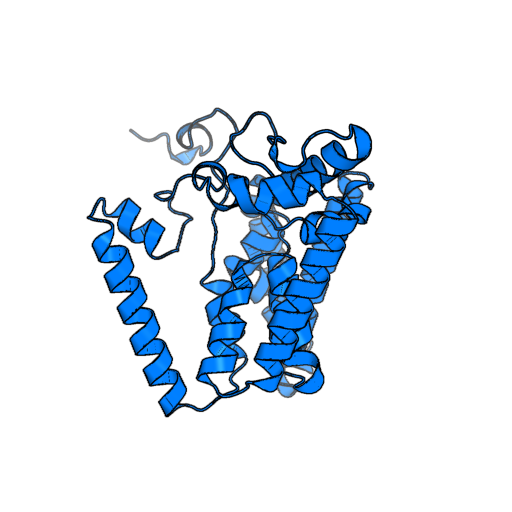CA . ALA A 1 125 ? 1.921 4.803 -8.990 1.00 82.50 125 ALA A CA 1
ATOM 1007 C C . ALA A 1 125 ? 1.682 6.305 -8.838 1.00 82.50 125 ALA A C 1
ATOM 1009 O O . ALA A 1 125 ? 1.818 6.833 -7.736 1.00 82.50 125 ALA A O 1
ATOM 1010 N N . ARG A 1 126 ? 1.217 6.970 -9.900 1.00 83.88 126 ARG A N 1
ATOM 1011 C CA . ARG A 1 126 ? 0.834 8.383 -9.862 1.00 83.88 126 ARG A CA 1
ATOM 1012 C C . ARG A 1 126 ? 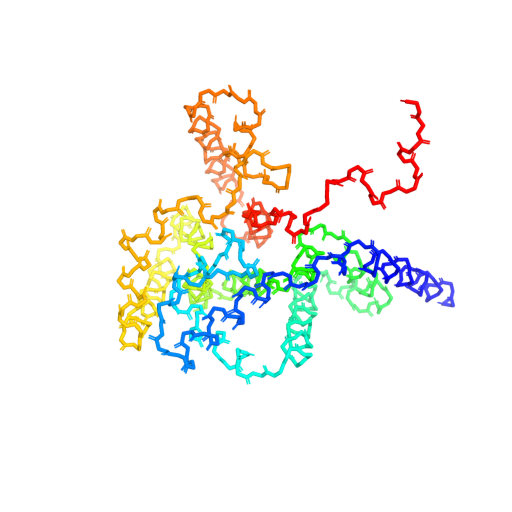-0.161 8.684 -8.746 1.00 83.88 126 ARG A C 1
ATOM 1014 O O . ARG A 1 126 ? 0.060 9.621 -7.985 1.00 83.88 126 ARG A O 1
ATOM 1021 N N . ASP A 1 127 ? -1.234 7.907 -8.628 1.00 81.31 127 ASP A N 1
ATOM 1022 C CA . ASP A 1 127 ? -2.236 8.073 -7.572 1.00 81.31 127 ASP A CA 1
ATOM 1023 C C . ASP A 1 127 ? -1.604 7.887 -6.186 1.00 81.31 127 ASP A C 1
ATOM 1025 O O . ASP A 1 127 ? -1.853 8.693 -5.291 1.00 81.31 127 ASP A O 1
ATOM 1029 N N . THR A 1 128 ? -0.711 6.903 -6.029 1.00 85.81 128 THR A N 1
ATOM 1030 C CA . THR A 1 128 ? 0.021 6.686 -4.770 1.00 85.81 128 THR A CA 1
ATOM 1031 C C . THR A 1 128 ? 0.835 7.918 -4.368 1.00 85.81 128 THR A C 1
ATOM 1033 O O . THR A 1 128 ? 0.736 8.356 -3.223 1.00 85.81 128 THR A O 1
ATOM 1036 N N . PHE A 1 129 ? 1.574 8.523 -5.305 1.00 86.81 129 PHE A N 1
ATOM 1037 C CA . PHE A 1 129 ? 2.313 9.767 -5.056 1.00 86.81 129 PHE A CA 1
ATOM 1038 C C . PHE A 1 129 ? 1.383 10.958 -4.783 1.00 86.81 129 PHE A C 1
ATOM 1040 O O . PHE A 1 129 ? 1.648 11.736 -3.873 1.00 86.81 129 PHE A O 1
ATOM 1047 N N . SER A 1 130 ? 0.286 11.082 -5.539 1.00 84.25 130 SER A N 1
ATOM 1048 C CA . SER A 1 130 ? -0.660 12.209 -5.444 1.00 84.25 130 SER A CA 1
ATOM 1049 C C . SER A 1 130 ? -1.377 12.261 -4.097 1.00 84.25 130 SER A C 1
ATOM 1051 O O . SER A 1 130 ? -1.580 13.329 -3.528 1.00 84.25 130 SER A O 1
ATOM 1053 N N . PHE A 1 131 ? -1.802 11.095 -3.610 1.00 85.06 131 PHE A N 1
ATOM 1054 C CA . PHE A 1 131 ? -2.541 10.958 -2.361 1.00 85.06 131 PHE A CA 1
ATOM 1055 C C . PHE A 1 131 ? -1.629 10.742 -1.148 1.00 85.06 131 PHE A C 1
ATOM 1057 O O . PHE A 1 131 ? -2.068 10.935 -0.020 1.00 85.06 131 PHE A O 1
ATOM 1064 N N . GLY A 1 132 ? -0.369 10.351 -1.365 1.00 87.81 132 GLY A N 1
ATOM 1065 C CA . GLY A 1 132 ? 0.549 9.951 -0.299 1.00 87.81 132 GLY A CA 1
ATOM 1066 C C . GLY A 1 132 ? 0.210 8.579 0.298 1.00 87.81 132 GLY A C 1
ATOM 1067 O O . GLY A 1 132 ? 0.340 8.376 1.504 1.00 87.81 132 GLY A O 1
ATOM 1068 N N . GLN A 1 133 ? -0.239 7.637 -0.540 1.00 89.38 133 GLN A N 1
ATOM 1069 C CA . GLN A 1 133 ? -0.589 6.279 -0.117 1.00 89.38 133 GLN A CA 1
ATOM 1070 C C . GLN A 1 133 ? 0.647 5.405 0.148 1.00 89.38 133 GLN A C 1
ATOM 1072 O O . GLN A 1 133 ? 1.746 5.653 -0.344 1.00 89.38 133 GLN A O 1
ATOM 1077 N N . VAL A 1 134 ? 0.426 4.310 0.879 1.00 89.62 134 VAL A N 1
ATOM 1078 C CA . VAL A 1 134 ? 1.438 3.288 1.201 1.00 89.62 134 VAL A CA 1
ATOM 1079 C C . VAL A 1 134 ? 1.447 2.106 0.222 1.00 89.62 134 VAL A C 1
ATOM 1081 O O . VAL A 1 134 ? 2.159 1.129 0.438 1.00 89.62 134 VAL A O 1
ATOM 1084 N N . ASN A 1 135 ? 0.665 2.147 -0.863 1.00 89.50 135 ASN A N 1
ATOM 1085 C CA . ASN A 1 135 ? 0.476 0.989 -1.749 1.00 89.50 135 ASN A CA 1
ATOM 1086 C C . ASN A 1 135 ? 1.786 0.462 -2.357 1.00 89.50 135 ASN A C 1
ATOM 1088 O O . ASN A 1 135 ? 1.940 -0.749 -2.498 1.00 89.50 135 ASN A O 1
ATOM 1092 N N . LEU A 1 136 ? 2.740 1.340 -2.689 1.00 90.56 136 LEU A N 1
ATOM 1093 C CA . LEU A 1 136 ? 4.045 0.915 -3.206 1.00 90.56 136 LEU A CA 1
ATOM 1094 C C . LEU A 1 136 ? 4.872 0.175 -2.146 1.00 90.56 136 LEU A C 1
ATOM 1096 O O . LEU A 1 136 ? 5.573 -0.774 -2.492 1.00 90.56 136 LEU A O 1
ATOM 1100 N N . VAL A 1 137 ? 4.735 0.536 -0.865 1.00 93.31 137 VAL A N 1
ATOM 1101 C CA . VAL A 1 137 ? 5.344 -0.202 0.256 1.00 93.31 137 VAL A CA 1
ATOM 1102 C C . VAL A 1 137 ? 4.749 -1.605 0.340 1.00 93.31 137 VAL A C 1
ATOM 1104 O O . VAL A 1 137 ? 5.487 -2.585 0.414 1.00 93.31 137 VAL A O 1
ATOM 1107 N N . LEU A 1 138 ? 3.420 -1.724 0.255 1.00 91.75 138 LEU A N 1
ATOM 1108 C CA . LEU A 1 138 ? 2.738 -3.023 0.265 1.00 91.75 138 LEU A CA 1
ATOM 1109 C C . LEU A 1 138 ? 3.163 -3.889 -0.926 1.00 91.75 138 LEU A C 1
ATOM 1111 O O . LEU A 1 138 ? 3.458 -5.071 -0.756 1.00 91.75 138 LEU A O 1
ATOM 1115 N N . LEU A 1 139 ? 3.256 -3.294 -2.119 1.00 88.75 139 LEU A N 1
ATOM 1116 C CA . LEU A 1 139 ? 3.727 -3.982 -3.317 1.00 88.75 139 LEU A CA 1
ATOM 1117 C C . LEU A 1 139 ? 5.170 -4.470 -3.149 1.00 88.75 139 LEU A C 1
ATOM 1119 O O . LEU A 1 139 ? 5.479 -5.598 -3.535 1.00 88.75 139 LEU A O 1
ATOM 1123 N N . VAL A 1 140 ? 6.045 -3.658 -2.552 1.00 91.62 140 VAL A N 1
ATOM 1124 C CA . VAL A 1 140 ? 7.420 -4.054 -2.228 1.00 91.62 140 VAL A CA 1
ATOM 1125 C C . VAL A 1 140 ? 7.443 -5.220 -1.243 1.00 91.62 140 VAL A C 1
ATOM 1127 O O . VAL A 1 140 ? 8.152 -6.187 -1.504 1.00 91.62 140 VAL A O 1
ATOM 1130 N N . LEU A 1 141 ? 6.656 -5.179 -0.163 1.00 92.06 141 LEU A N 1
ATOM 1131 C CA . LEU A 1 141 ? 6.592 -6.254 0.835 1.00 92.06 141 LEU A CA 1
ATOM 1132 C C . LEU A 1 141 ? 6.123 -7.581 0.226 1.00 92.06 141 LEU A C 1
ATOM 1134 O O . LEU A 1 141 ? 6.764 -8.615 0.423 1.00 92.06 141 LEU A O 1
ATOM 1138 N N . VAL A 1 142 ? 5.046 -7.550 -0.562 1.00 88.81 142 VAL A N 1
ATOM 1139 C CA . VAL A 1 142 ? 4.529 -8.741 -1.249 1.00 88.81 142 VAL A CA 1
ATOM 1140 C C . VAL A 1 142 ? 5.538 -9.253 -2.279 1.00 88.81 142 VAL A C 1
ATOM 1142 O O . VAL A 1 142 ? 5.827 -10.448 -2.318 1.00 88.81 142 VAL A O 1
ATOM 1145 N N . THR A 1 143 ? 6.116 -8.365 -3.093 1.00 87.38 143 THR A N 1
ATOM 1146 C CA . THR A 1 143 ? 7.084 -8.753 -4.133 1.00 87.38 143 THR A CA 1
ATOM 1147 C C . THR A 1 143 ? 8.360 -9.323 -3.523 1.00 87.38 143 THR A C 1
ATOM 1149 O O . THR A 1 143 ? 8.854 -10.344 -3.999 1.00 87.38 143 THR A O 1
ATOM 1152 N N . ALA A 1 144 ? 8.879 -8.704 -2.459 1.00 87.12 144 ALA A N 1
ATOM 1153 C CA . ALA A 1 144 ? 10.013 -9.222 -1.703 1.00 87.12 144 ALA A CA 1
ATOM 1154 C C . ALA A 1 144 ? 9.699 -10.618 -1.168 1.00 87.12 144 ALA A C 1
ATOM 1156 O O . ALA A 1 144 ? 10.490 -11.536 -1.368 1.00 87.12 144 ALA A O 1
ATOM 1157 N N . GLY A 1 145 ? 8.520 -10.791 -0.566 1.00 83.62 145 GLY A N 1
ATOM 1158 C CA . GLY A 1 145 ? 8.072 -12.084 -0.081 1.00 83.62 145 GLY A CA 1
ATOM 1159 C C . GLY A 1 145 ? 8.073 -13.149 -1.182 1.00 83.62 145 GLY A C 1
ATOM 1160 O O . GLY A 1 145 ? 8.685 -14.202 -1.030 1.00 83.62 145 GLY A O 1
ATOM 1161 N N . LEU A 1 146 ? 7.446 -12.874 -2.324 1.00 81.31 146 LEU A N 1
ATOM 1162 C CA . LEU A 1 146 ? 7.393 -13.841 -3.426 1.00 81.31 146 LEU A CA 1
ATOM 1163 C C . LEU A 1 146 ? 8.760 -14.104 -4.070 1.00 81.31 146 LEU A C 1
ATOM 1165 O O . LEU A 1 146 ? 8.989 -15.188 -4.601 1.00 81.31 146 LEU A O 1
ATOM 1169 N N . ARG A 1 147 ? 9.666 -13.123 -4.039 1.00 82.62 147 ARG A N 1
ATOM 1170 C CA . ARG A 1 147 ? 11.017 -13.243 -4.596 1.00 82.62 147 ARG A CA 1
ATOM 1171 C C . ARG A 1 147 ? 11.968 -14.015 -3.682 1.00 82.62 147 ARG A C 1
ATOM 1173 O O . ARG A 1 147 ? 12.872 -14.679 -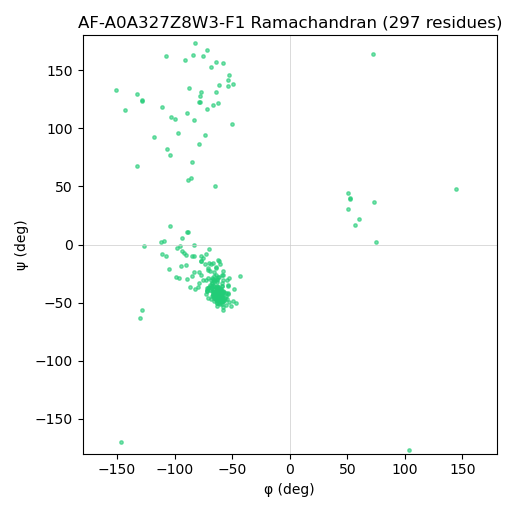4.184 1.00 82.62 147 ARG A O 1
ATOM 1180 N N . TYR A 1 148 ? 11.798 -13.899 -2.368 1.00 83.75 148 TYR A N 1
ATOM 1181 C CA . TYR A 1 148 ? 12.663 -14.500 -1.358 1.00 83.75 148 TYR A CA 1
ATOM 1182 C C . TYR A 1 148 ? 11.839 -15.489 -0.519 1.00 83.75 148 TYR A C 1
ATOM 1184 O O . TYR A 1 148 ? 11.242 -15.082 0.477 1.00 83.75 148 TYR A O 1
ATOM 1192 N N . PRO A 1 149 ? 11.805 -16.788 -0.886 1.00 73.88 149 PRO A N 1
ATOM 1193 C CA . PRO A 1 149 ? 10.848 -17.760 -0.343 1.00 73.88 149 PRO A CA 1
ATOM 1194 C C . PRO A 1 149 ? 10.831 -17.876 1.186 1.00 73.88 149 PRO A C 1
ATOM 1196 O O . PRO A 1 149 ? 9.783 -18.133 1.772 1.00 73.88 149 PRO A O 1
ATOM 1199 N N . CYS A 1 150 ? 11.969 -17.645 1.850 1.00 79.50 150 CYS A N 1
ATOM 1200 C CA . CYS A 1 150 ? 12.068 -17.643 3.312 1.00 79.50 150 CYS A CA 1
ATOM 1201 C C . CYS A 1 150 ? 11.281 -16.505 3.989 1.00 79.50 150 CYS A C 1
ATOM 1203 O O . CYS A 1 150 ? 10.876 -16.653 5.138 1.00 79.50 150 CYS A O 1
ATOM 1205 N N . TRP A 1 151 ? 11.014 -15.411 3.274 1.00 83.19 151 TRP A N 1
ATOM 1206 C CA . TRP A 1 151 ? 10.280 -14.238 3.756 1.00 83.19 151 TRP A CA 1
ATOM 1207 C C . TRP A 1 151 ? 8.891 -14.097 3.123 1.00 83.19 151 TRP A C 1
ATOM 1209 O O . TRP A 1 151 ? 8.183 -13.135 3.424 1.00 83.19 151 TRP A O 1
ATOM 1219 N N . ALA A 1 152 ? 8.482 -15.050 2.273 1.00 80.56 152 ALA A N 1
ATOM 1220 C CA . ALA A 1 152 ? 7.215 -15.017 1.542 1.00 80.56 152 ALA A CA 1
ATOM 1221 C C . ALA A 1 152 ? 6.017 -14.750 2.438 1.00 80.56 152 ALA A C 1
ATOM 1223 O O . ALA A 1 152 ? 5.262 -13.805 2.205 1.00 80.56 152 ALA A O 1
ATOM 1224 N N . GLY A 1 153 ? 5.891 -15.546 3.498 1.00 88.19 153 GLY A N 1
ATOM 1225 C CA . GLY A 1 153 ? 4.815 -15.366 4.456 1.00 88.19 153 GLY A CA 1
ATOM 1226 C C . GLY A 1 153 ? 4.901 -14.027 5.184 1.00 88.19 153 GLY A C 1
ATOM 1227 O O . GLY A 1 153 ? 3.919 -13.300 5.235 1.00 88.19 153 GLY A O 1
ATOM 1228 N N . VAL A 1 154 ? 6.086 -13.657 5.676 1.00 94.50 154 VAL A N 1
ATOM 1229 C CA . VAL A 1 154 ? 6.274 -12.452 6.501 1.00 94.50 154 VAL A CA 1
ATOM 1230 C C . VAL A 1 154 ? 5.895 -11.181 5.740 1.00 94.50 154 VAL A C 1
ATOM 1232 O O . VAL A 1 154 ? 5.120 -10.372 6.247 1.00 94.50 154 VAL A O 1
ATOM 1235 N N . GLY A 1 155 ? 6.385 -11.015 4.507 1.00 92.56 155 GLY A N 1
ATOM 1236 C CA . GLY A 1 155 ? 6.085 -9.834 3.692 1.00 92.56 155 GLY A CA 1
ATOM 1237 C C . GLY A 1 155 ? 4.591 -9.692 3.395 1.00 92.56 155 GLY A C 1
ATOM 1238 O O . GLY A 1 155 ? 4.023 -8.615 3.569 1.00 92.56 155 GLY A O 1
ATOM 1239 N N . ILE A 1 156 ? 3.932 -10.794 3.017 1.00 92.00 156 ILE A N 1
ATOM 1240 C CA . ILE A 1 156 ? 2.486 -10.814 2.753 1.00 92.00 156 ILE A CA 1
ATOM 1241 C C . ILE A 1 156 ? 1.688 -10.549 4.037 1.00 92.00 156 ILE A C 1
ATOM 1243 O O . ILE A 1 156 ? 0.754 -9.751 4.015 1.00 92.00 156 ILE A O 1
ATOM 1247 N N . GLY A 1 157 ? 2.069 -11.174 5.153 1.00 95.25 157 GLY A N 1
ATOM 1248 C CA . GLY A 1 157 ? 1.402 -11.013 6.443 1.00 95.25 157 GLY A CA 1
ATOM 1249 C C . GLY A 1 157 ? 1.492 -9.588 6.989 1.00 95.25 157 GLY A C 1
ATOM 1250 O O . GLY A 1 157 ? 0.477 -9.024 7.388 1.00 95.25 157 GLY A O 1
ATOM 1251 N N . LEU A 1 158 ? 2.676 -8.964 6.935 1.00 96.50 158 LEU A N 1
ATOM 1252 C CA . LEU A 1 158 ? 2.849 -7.559 7.326 1.00 96.50 158 LEU A CA 1
ATOM 1253 C C . LEU A 1 158 ? 2.059 -6.618 6.414 1.00 96.50 158 LEU A C 1
ATOM 1255 O O . LEU A 1 158 ? 1.397 -5.704 6.901 1.00 96.50 158 LEU A O 1
ATOM 1259 N N . ALA A 1 159 ? 2.083 -6.853 5.099 1.00 93.56 159 ALA A N 1
ATOM 1260 C CA . ALA A 1 159 ? 1.312 -6.047 4.161 1.00 93.56 159 ALA A CA 1
ATOM 1261 C C . ALA A 1 159 ? -0.200 -6.150 4.439 1.00 93.56 159 ALA A C 1
ATOM 1263 O O . ALA A 1 159 ? -0.884 -5.127 4.450 1.00 93.56 159 ALA A O 1
ATOM 1264 N N . ALA A 1 160 ? -0.698 -7.358 4.731 1.00 93.69 160 ALA A N 1
ATOM 1265 C CA . ALA A 1 160 ? -2.089 -7.614 5.110 1.00 93.69 160 ALA A CA 1
ATOM 1266 C C . ALA A 1 160 ? -2.478 -6.971 6.456 1.00 93.69 160 ALA A C 1
ATOM 1268 O O . ALA A 1 160 ? -3.597 -6.482 6.605 1.00 93.69 160 ALA A O 1
ATOM 1269 N N . ALA A 1 161 ? -1.555 -6.928 7.421 1.00 96.06 161 ALA A N 1
ATOM 1270 C CA . ALA A 1 161 ? -1.772 -6.258 8.702 1.00 96.06 161 ALA A CA 1
ATOM 1271 C C . ALA A 1 161 ? -1.804 -4.725 8.575 1.00 96.06 161 ALA A C 1
ATOM 1273 O O . ALA A 1 161 ? -2.480 -4.062 9.354 1.00 96.06 161 ALA A O 1
ATOM 1274 N N . ILE A 1 162 ? -1.100 -4.145 7.595 1.00 94.81 162 ILE A N 1
ATOM 1275 C CA . ILE A 1 162 ? -1.143 -2.697 7.320 1.00 94.81 162 ILE A CA 1
ATOM 1276 C C . ILE A 1 162 ? -2.396 -2.320 6.519 1.00 94.81 162 ILE A C 1
ATOM 1278 O O . ILE A 1 162 ? -2.970 -1.254 6.713 1.00 94.81 162 ILE A O 1
ATOM 1282 N N . LYS A 1 163 ? -2.833 -3.167 5.591 1.00 91.00 163 LYS A N 1
ATOM 1283 C CA . LYS A 1 163 ? -4.040 -2.951 4.788 1.00 91.00 163 LYS A CA 1
ATOM 1284 C C . LYS A 1 163 ? -4.587 -4.317 4.431 1.00 91.00 163 LYS A C 1
ATOM 1286 O O . LYS A 1 163 ? -3.825 -5.133 3.956 1.00 91.00 163 LYS A O 1
ATOM 1291 N N . LEU A 1 164 ? -5.882 -4.583 4.581 1.00 86.81 164 LEU A N 1
ATOM 1292 C CA . LEU A 1 164 ? -6.407 -5.944 4.361 1.00 86.81 164 LEU A CA 1
ATOM 1293 C C . LEU A 1 164 ? -6.266 -6.448 2.915 1.00 86.81 164 LEU A C 1
ATOM 1295 O O . LEU A 1 164 ? -6.288 -7.649 2.668 1.00 86.81 164 LEU A O 1
ATOM 1299 N N . THR A 1 165 ? -6.090 -5.542 1.954 1.00 83.44 165 THR A N 1
ATOM 1300 C CA . THR A 1 165 ? -6.008 -5.845 0.524 1.00 83.44 165 THR A CA 1
ATOM 1301 C C . THR A 1 165 ? -5.033 -6.982 0.166 1.00 83.44 165 THR A C 1
ATOM 1303 O O . THR A 1 165 ? -5.456 -7.908 -0.524 1.00 83.44 165 THR A O 1
ATOM 1306 N N . PRO A 1 166 ? -3.772 -7.018 0.640 1.00 87.00 166 PRO A N 1
ATOM 1307 C CA . PRO A 1 166 ? -2.833 -8.087 0.318 1.00 87.00 166 PRO A CA 1
ATOM 1308 C C . PRO A 1 166 ? -3.162 -9.448 0.955 1.00 87.00 166 PRO A C 1
ATOM 1310 O O . PRO A 1 166 ? -2.497 -10.427 0.625 1.00 87.00 166 PRO A O 1
ATOM 1313 N N . ALA A 1 167 ? -4.191 -9.572 1.806 1.00 89.06 167 ALA A N 1
ATOM 1314 C CA . ALA A 1 167 ? -4.611 -10.868 2.358 1.00 89.06 167 ALA A CA 1
ATOM 1315 C C . ALA A 1 167 ? -5.014 -11.878 1.263 1.00 89.06 167 ALA A C 1
ATOM 1317 O O . ALA A 1 167 ? -4.838 -13.083 1.424 1.00 89.06 167 ALA A O 1
ATOM 1318 N N . VAL A 1 168 ? -5.453 -11.396 0.099 1.00 84.75 168 VAL A N 1
ATOM 1319 C CA . VAL A 1 168 ? -5.674 -12.197 -1.121 1.00 84.75 168 VAL A CA 1
ATOM 1320 C C . VAL A 1 168 ? -4.459 -13.036 -1.545 1.00 84.75 168 VAL A C 1
ATOM 1322 O O . VAL A 1 168 ? -4.625 -14.109 -2.129 1.00 84.75 168 VAL A O 1
ATOM 1325 N N . PHE A 1 169 ? -3.235 -12.596 -1.226 1.00 85.81 169 PHE A N 1
ATOM 1326 C CA . PHE A 1 169 ? -2.022 -13.348 -1.531 1.00 85.81 169 PHE A CA 1
ATOM 1327 C C . PHE A 1 169 ? -1.882 -14.596 -0.664 1.00 85.81 169 PHE A C 1
ATOM 1329 O O . PHE A 1 169 ? -1.242 -15.549 -1.094 1.00 85.81 169 PHE A O 1
ATOM 1336 N N . VAL A 1 170 ? -2.530 -14.654 0.503 1.00 89.56 170 VAL A N 1
ATOM 1337 C CA . VAL A 1 170 ? -2.650 -15.904 1.265 1.00 89.56 170 VAL A CA 1
ATOM 1338 C C . VAL A 1 170 ? -3.433 -16.932 0.446 1.00 89.56 170 VAL A C 1
ATOM 1340 O O . VAL A 1 170 ? -2.987 -18.067 0.308 1.00 89.56 170 VAL A O 1
ATOM 1343 N N . GLY A 1 171 ? -4.536 -16.521 -0.190 1.00 86.81 171 GLY A N 1
ATOM 1344 C CA . GLY A 1 171 ? -5.289 -17.362 -1.127 1.00 86.81 171 GLY A CA 1
ATOM 1345 C C . GLY A 1 171 ? -4.435 -17.828 -2.309 1.00 86.81 171 GLY A C 1
ATOM 1346 O O . GLY A 1 171 ? -4.417 -19.016 -2.621 1.00 86.81 171 GLY A O 1
ATOM 1347 N N . TYR A 1 172 ? -3.648 -16.926 -2.905 1.00 83.56 172 TYR A N 1
ATOM 1348 C CA . TYR A 1 172 ? -2.664 -17.291 -3.933 1.00 83.56 172 TYR A CA 1
ATOM 1349 C C . TYR A 1 172 ? -1.667 -18.351 -3.436 1.00 83.56 172 TYR A C 1
ATOM 1351 O O . TYR A 1 172 ? -1.422 -19.337 -4.134 1.00 83.56 172 TYR A O 1
ATOM 1359 N N . LEU A 1 173 ? -1.109 -18.193 -2.230 1.00 86.62 173 LEU A N 1
ATOM 1360 C CA . LEU A 1 173 ? -0.176 -19.164 -1.648 1.00 86.62 173 LEU A CA 1
ATOM 1361 C C . LEU A 1 173 ? -0.843 -20.531 -1.437 1.00 86.62 173 LEU A C 1
ATOM 1363 O O . LEU A 1 173 ? -0.247 -21.553 -1.763 1.00 86.62 173 LEU A O 1
ATOM 1367 N N . LEU A 1 174 ? -2.091 -20.565 -0.967 1.00 88.94 174 LEU A N 1
ATOM 1368 C CA . LEU A 1 174 ? -2.853 -21.808 -0.803 1.00 88.94 174 LEU A CA 1
ATOM 1369 C C . LEU A 1 174 ? -3.138 -22.493 -2.148 1.00 88.94 174 LEU A C 1
ATOM 1371 O O . LEU A 1 174 ? -2.903 -23.694 -2.287 1.00 88.94 174 LEU A O 1
ATOM 1375 N N . LEU A 1 175 ? -3.579 -21.734 -3.157 1.00 84.25 175 LEU A N 1
ATOM 1376 C CA . LEU A 1 175 ? -3.849 -22.243 -4.509 1.00 84.25 175 LEU A CA 1
ATOM 1377 C C . LEU A 1 175 ? -2.587 -22.775 -5.194 1.00 84.25 175 LEU A C 1
ATOM 1379 O O . LEU A 1 175 ? -2.645 -23.738 -5.955 1.00 84.25 175 LEU A O 1
ATOM 1383 N N . THR A 1 176 ? -1.441 -22.173 -4.884 1.00 81.62 176 THR A N 1
ATOM 1384 C CA . THR A 1 176 ? -0.127 -22.606 -5.366 1.00 81.62 176 THR A CA 1
ATOM 1385 C C . THR A 1 176 ? 0.545 -23.652 -4.470 1.00 81.62 176 THR A C 1
ATOM 1387 O O . THR A 1 176 ? 1.712 -23.974 -4.680 1.00 81.62 176 THR A O 1
ATOM 1390 N N . ARG A 1 177 ? -0.186 -24.216 -3.494 1.00 87.44 177 ARG A N 1
ATOM 1391 C CA . ARG A 1 177 ? 0.276 -25.253 -2.547 1.00 87.44 177 ARG A CA 1
ATOM 1392 C C . ARG A 1 177 ? 1.468 -24.836 -1.673 1.00 87.44 177 ARG A C 1
ATOM 1394 O O . ARG A 1 177 ? 2.166 -25.676 -1.110 1.00 87.44 177 ARG A O 1
ATOM 1401 N N . GLN A 1 178 ? 1.686 -23.537 -1.494 1.00 87.56 178 GLN A N 1
ATOM 1402 C CA . GLN A 1 178 ? 2.714 -22.970 -0.620 1.00 87.56 178 GLN A CA 1
ATOM 1403 C C . GLN A 1 178 ? 2.211 -22.850 0.828 1.00 87.56 178 GLN A C 1
ATOM 1405 O O . GLN A 1 178 ? 2.201 -21.767 1.418 1.00 87.56 178 GLN A O 1
ATOM 1410 N N . TYR A 1 179 ? 1.786 -23.971 1.417 1.00 91.94 179 TYR A N 1
ATOM 1411 C CA . TYR A 1 179 ? 1.106 -23.998 2.719 1.00 91.94 179 TYR A CA 1
ATOM 1412 C C . TYR A 1 179 ? 1.945 -23.420 3.859 1.00 91.94 179 TYR A C 1
ATOM 1414 O O . TYR A 1 179 ? 1.422 -22.684 4.691 1.00 91.94 179 TYR A O 1
ATOM 1422 N N . ARG A 1 180 ? 3.258 -23.682 3.869 1.00 92.62 180 ARG A N 1
ATOM 1423 C CA . ARG A 1 180 ? 4.172 -23.111 4.869 1.00 92.62 180 ARG A CA 1
ATOM 1424 C C . ARG A 1 180 ? 4.191 -21.584 4.799 1.00 92.62 180 ARG A C 1
ATOM 1426 O O . ARG A 1 180 ? 4.042 -20.925 5.821 1.00 92.62 180 ARG A O 1
ATOM 1433 N N . SER A 1 181 ? 4.342 -21.019 3.602 1.00 92.38 181 SER A N 1
ATOM 1434 C CA . SER A 1 181 ? 4.330 -19.567 3.401 1.00 92.38 181 SER A CA 1
ATOM 1435 C C . SER A 1 181 ? 2.976 -18.963 3.772 1.00 92.38 181 SER A C 1
ATOM 1437 O O . SER A 1 181 ? 2.940 -17.900 4.384 1.00 92.38 181 SER A O 1
ATOM 1439 N N . ALA A 1 182 ? 1.871 -19.647 3.452 1.00 93.31 182 ALA A N 1
ATOM 1440 C CA . ALA A 1 182 ? 0.528 -19.211 3.830 1.00 93.31 182 ALA A CA 1
ATOM 1441 C C . ALA A 1 182 ? 0.353 -19.186 5.358 1.00 93.31 182 ALA A C 1
ATOM 1443 O O . ALA A 1 182 ? -0.107 -18.184 5.901 1.00 93.31 182 ALA A O 1
ATOM 1444 N N . ALA A 1 183 ? 0.789 -20.239 6.056 1.00 95.75 183 ALA A N 1
ATOM 1445 C CA . ALA A 1 183 ? 0.752 -20.307 7.515 1.00 95.75 183 ALA A CA 1
ATOM 1446 C C . ALA A 1 183 ? 1.600 -19.201 8.162 1.00 95.75 183 ALA A C 1
ATOM 1448 O O . ALA A 1 183 ? 1.142 -18.548 9.096 1.00 95.75 183 ALA A O 1
ATOM 1449 N N . ILE A 1 184 ? 2.798 -18.929 7.628 1.00 96.19 184 ILE A N 1
ATOM 1450 C CA . ILE A 1 184 ? 3.641 -17.819 8.095 1.00 96.19 184 ILE A CA 1
ATOM 1451 C C . ILE A 1 184 ? 2.948 -16.472 7.848 1.00 96.19 184 ILE A C 1
ATOM 1453 O O . ILE A 1 184 ? 2.951 -15.637 8.743 1.00 96.19 184 ILE A O 1
ATOM 1457 N N . ALA A 1 185 ? 2.316 -16.257 6.687 1.00 95.56 185 ALA A N 1
ATOM 1458 C CA . ALA A 1 185 ? 1.588 -15.016 6.410 1.00 95.56 185 ALA A CA 1
ATOM 1459 C C . ALA A 1 185 ? 0.443 -14.778 7.392 1.00 95.56 185 ALA A C 1
ATOM 1461 O O . ALA A 1 185 ? 0.337 -13.687 7.955 1.00 95.56 185 ALA A O 1
ATOM 1462 N N . VAL A 1 186 ? -0.375 -15.805 7.632 1.00 97.25 186 VAL A N 1
ATOM 1463 C CA . VAL A 1 186 ? -1.465 -15.745 8.612 1.00 97.25 186 VAL A CA 1
ATOM 1464 C C . VAL A 1 186 ? -0.906 -15.496 10.010 1.00 97.25 186 VAL A C 1
ATOM 1466 O O . VAL A 1 186 ? -1.378 -14.591 10.690 1.00 97.25 186 VAL A O 1
ATOM 1469 N N . GLY A 1 187 ? 0.136 -16.225 10.416 1.00 97.94 187 GLY A N 1
ATOM 1470 C CA . GLY A 1 187 ? 0.778 -16.054 11.720 1.00 97.94 187 GLY A CA 1
ATOM 1471 C C . GLY A 1 187 ? 1.382 -14.661 11.916 1.00 97.94 187 GLY A C 1
ATOM 1472 O O . GLY A 1 187 ? 1.197 -14.056 12.966 1.00 97.94 187 GLY A O 1
ATOM 1473 N N . THR A 1 188 ? 2.049 -14.106 10.899 1.00 97.81 188 THR A N 1
ATOM 1474 C CA . THR A 1 188 ? 2.594 -12.741 10.938 1.00 97.81 188 THR A CA 1
ATOM 1475 C C . THR A 1 188 ? 1.483 -11.694 11.017 1.00 97.81 188 THR A C 1
ATOM 1477 O O . THR A 1 188 ? 1.567 -10.791 11.847 1.00 97.81 188 THR A O 1
ATOM 1480 N N . ALA A 1 189 ? 0.428 -11.819 10.205 1.00 97.38 189 ALA A N 1
ATOM 1481 C CA . ALA A 1 189 ? -0.702 -10.893 10.244 1.00 97.38 189 ALA A CA 1
ATOM 1482 C C . ALA A 1 189 ? -1.445 -10.956 11.588 1.00 97.38 189 ALA A C 1
ATOM 1484 O O . ALA A 1 189 ? -1.772 -9.918 12.166 1.00 97.38 189 ALA A O 1
ATOM 1485 N N . ALA A 1 190 ? -1.665 -12.165 12.112 1.00 98.06 190 ALA A N 1
ATOM 1486 C CA . ALA A 1 190 ? -2.278 -12.387 13.415 1.00 98.06 190 ALA A CA 1
ATOM 1487 C C . ALA A 1 190 ? -1.411 -11.816 14.543 1.00 98.06 190 ALA A C 1
ATOM 1489 O O . ALA A 1 190 ? -1.922 -11.075 15.374 1.00 98.06 190 ALA A O 1
ATOM 1490 N N . GLY A 1 191 ? -0.100 -12.074 14.537 1.00 98.38 191 GLY A N 1
ATOM 1491 C CA . GLY A 1 191 ? 0.830 -11.525 15.526 1.00 98.38 191 GLY A CA 1
ATOM 1492 C C . GLY A 1 191 ? 0.859 -9.995 15.525 1.00 98.38 191 GLY A C 1
ATOM 1493 O O . GLY A 1 191 ? 0.758 -9.379 16.583 1.00 98.38 191 GLY A O 1
ATOM 1494 N N . ALA A 1 192 ? 0.908 -9.372 14.344 1.00 98.25 192 ALA A N 1
ATOM 1495 C CA . ALA A 1 192 ? 0.827 -7.917 14.199 1.00 98.25 192 ALA A CA 1
ATOM 1496 C C . ALA A 1 192 ? -0.525 -7.355 14.679 1.00 98.25 192 ALA A C 1
ATOM 1498 O O . ALA A 1 192 ? -0.575 -6.309 15.326 1.00 98.25 192 ALA A O 1
ATOM 1499 N N . THR A 1 193 ? -1.619 -8.072 14.413 1.00 96.88 193 THR A N 1
ATOM 1500 C CA . THR A 1 193 ? -2.964 -7.709 14.885 1.00 96.88 193 THR A CA 1
ATOM 1501 C C . THR A 1 193 ? -3.073 -7.813 16.404 1.00 96.88 193 THR A C 1
ATOM 1503 O O . THR A 1 193 ? -3.601 -6.901 17.032 1.00 96.88 193 THR A O 1
ATOM 1506 N N . VAL A 1 194 ? -2.543 -8.881 17.009 1.00 98.25 194 VAL A N 1
ATOM 1507 C CA . VAL A 1 194 ? -2.509 -9.061 18.469 1.00 98.25 194 VAL A CA 1
ATOM 1508 C C . VAL A 1 194 ? -1.659 -7.976 19.117 1.00 98.25 194 VAL A C 1
ATOM 1510 O O . VAL A 1 194 ? -2.107 -7.358 20.075 1.00 98.25 194 VAL A O 1
ATOM 1513 N N . LEU A 1 195 ? -0.481 -7.674 18.565 1.00 98.31 195 LEU A N 1
ATOM 1514 C CA . LEU A 1 195 ? 0.349 -6.563 19.034 1.00 98.31 195 LEU A CA 1
ATOM 1515 C C . LEU A 1 195 ? -0.435 -5.243 19.023 1.00 98.31 195 LEU A C 1
ATOM 1517 O O . LEU A 1 195 ? -0.406 -4.495 19.999 1.00 98.31 195 LEU A O 1
ATOM 1521 N N . ALA A 1 196 ? -1.177 -4.979 17.947 1.00 97.31 196 ALA A N 1
ATOM 1522 C CA . ALA A 1 196 ? -2.009 -3.789 17.857 1.00 97.31 196 ALA A CA 1
ATOM 1523 C C . ALA A 1 196 ? -3.181 -3.796 18.848 1.00 97.31 196 ALA A C 1
ATOM 1525 O O . ALA A 1 196 ? -3.489 -2.754 19.414 1.00 97.31 196 ALA A O 1
ATOM 1526 N N . ALA A 1 197 ? -3.780 -4.955 19.124 1.00 97.19 197 ALA A N 1
ATOM 1527 C CA . ALA A 1 197 ? -4.815 -5.101 20.143 1.00 97.19 197 ALA A CA 1
ATOM 1528 C C . ALA A 1 197 ? -4.286 -4.897 21.568 1.00 97.19 197 ALA A C 1
ATOM 1530 O O . ALA A 1 197 ? -5.002 -4.355 22.403 1.00 97.19 197 ALA A O 1
ATOM 1531 N N . LEU A 1 198 ? -3.036 -5.278 21.844 1.00 98.00 198 LEU A N 1
ATOM 1532 C CA . LEU A 1 198 ? -2.403 -5.050 23.145 1.00 98.00 198 LEU A CA 1
ATOM 1533 C C . LEU A 1 198 ? -2.064 -3.571 23.373 1.00 98.00 198 LEU A C 1
ATOM 1535 O O . LEU A 1 198 ? -2.234 -3.071 24.479 1.00 98.00 198 LEU A O 1
ATOM 1539 N N . ILE A 1 199 ? -1.603 -2.868 22.334 1.00 96.88 199 ILE A N 1
ATOM 1540 C CA . ILE A 1 199 ? -1.222 -1.448 22.428 1.00 96.88 199 ILE A CA 1
ATOM 1541 C C . ILE A 1 199 ? -2.448 -0.526 22.316 1.00 96.88 199 ILE A C 1
ATOM 1543 O O . ILE A 1 199 ? -2.526 0.493 22.995 1.00 96.88 199 ILE A O 1
ATOM 1547 N N . ALA A 1 200 ? -3.408 -0.875 21.458 1.00 96.12 200 ALA A N 1
ATOM 1548 C CA . ALA A 1 200 ? -4.585 -0.077 21.124 1.00 96.12 200 ALA A CA 1
ATOM 1549 C C . ALA A 1 200 ? -5.871 -0.936 21.177 1.00 96.12 200 ALA A C 1
ATOM 1551 O O . ALA A 1 200 ? -6.497 -1.193 20.137 1.00 96.12 200 ALA A O 1
ATOM 1552 N N . PRO A 1 201 ? -6.291 -1.398 22.372 1.00 96.44 201 PRO A N 1
ATOM 1553 C CA . PRO A 1 201 ? -7.396 -2.348 22.524 1.00 96.44 201 PRO A CA 1
ATOM 1554 C C . PRO A 1 201 ? -8.735 -1.791 22.040 1.00 96.44 201 PRO A C 1
ATOM 1556 O O . PRO A 1 201 ? -9.459 -2.478 21.318 1.00 96.44 201 PRO A O 1
ATOM 1559 N N . GLN A 1 202 ? -9.046 -0.533 22.371 1.00 95.62 202 GLN A N 1
ATOM 1560 C CA . GLN A 1 202 ? -10.305 0.098 21.969 1.00 95.62 202 GLN A CA 1
ATOM 1561 C C . GLN A 1 202 ? -10.391 0.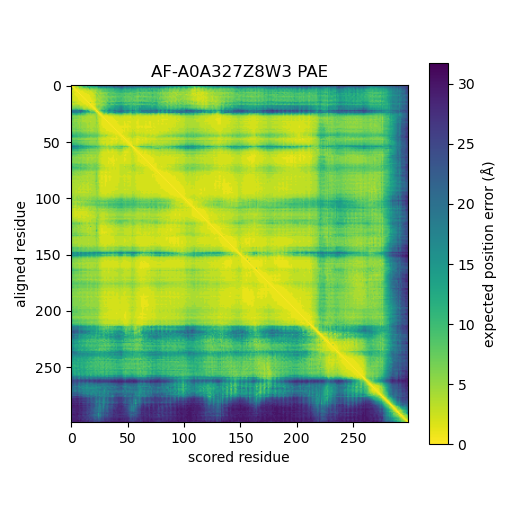274 20.449 1.00 95.62 202 GLN A C 1
ATOM 1563 O O . GLN A 1 202 ? -11.370 -0.154 19.842 1.00 95.62 202 GLN A O 1
ATOM 1568 N N . ALA A 1 203 ? -9.341 0.814 19.821 1.00 95.50 203 ALA A N 1
ATOM 1569 C CA . ALA A 1 203 ? -9.275 0.938 18.366 1.00 95.50 203 ALA A CA 1
ATOM 1570 C C . ALA A 1 203 ? -9.406 -0.438 17.690 1.00 95.50 203 ALA A C 1
ATOM 1572 O O . ALA A 1 203 ? -10.132 -0.593 16.711 1.00 95.50 203 ALA A O 1
ATOM 1573 N N . SER A 1 204 ? -8.763 -1.468 18.244 1.00 96.69 204 SER A N 1
ATOM 1574 C CA . SER A 1 204 ? -8.853 -2.825 17.702 1.00 96.69 204 SER A CA 1
ATOM 1575 C C . SER A 1 204 ? -10.249 -3.418 17.802 1.00 96.69 204 SER A C 1
ATOM 1577 O O . SER A 1 204 ? -10.722 -3.997 16.826 1.00 96.69 204 SER A O 1
ATOM 1579 N N . ARG A 1 205 ? -10.942 -3.228 18.929 1.00 96.62 205 ARG A N 1
ATOM 1580 C CA . ARG A 1 205 ? -12.343 -3.631 19.069 1.00 96.62 205 ARG A CA 1
ATOM 1581 C C . ARG A 1 205 ? -13.208 -2.955 18.005 1.00 96.62 205 ARG A C 1
ATOM 1583 O O . ARG A 1 205 ? -13.819 -3.662 17.210 1.00 96.62 205 ARG A O 1
ATOM 1590 N N . VAL A 1 206 ? -13.188 -1.620 17.950 1.00 94.62 206 VAL A N 1
ATOM 1591 C CA . VAL A 1 206 ? -14.001 -0.826 17.011 1.00 94.62 206 VAL A CA 1
ATOM 1592 C C . VAL A 1 206 ? -13.722 -1.223 15.562 1.00 94.62 206 VAL A C 1
ATOM 1594 O O . VAL A 1 206 ? -14.654 -1.373 14.774 1.00 94.62 206 VAL A O 1
ATOM 1597 N N . PHE A 1 207 ? -12.457 -1.461 15.202 1.00 94.19 207 PHE A N 1
ATOM 1598 C CA . PHE A 1 207 ? -12.109 -1.903 13.855 1.00 94.19 207 PHE A CA 1
ATOM 1599 C C . PHE A 1 207 ? -12.815 -3.204 13.467 1.00 94.19 207 PHE A C 1
ATOM 1601 O O . PHE A 1 207 ? -13.480 -3.256 12.432 1.00 94.19 207 PHE A O 1
ATOM 1608 N N . TRP A 1 208 ? -12.676 -4.246 14.290 1.00 94.44 208 TRP A N 1
ATOM 1609 C CA . TRP A 1 208 ? -13.160 -5.585 13.958 1.00 94.44 208 TRP A CA 1
ATOM 1610 C C . TRP A 1 208 ? -14.678 -5.744 14.114 1.00 94.44 208 TRP A C 1
ATOM 1612 O O . TRP A 1 208 ? -15.261 -6.580 13.420 1.00 94.44 208 TRP A O 1
ATOM 1622 N N . THR A 1 209 ? -15.327 -4.957 14.982 1.00 94.00 209 THR A N 1
ATOM 1623 C CA . THR A 1 209 ? -16.778 -5.055 15.221 1.00 94.00 209 THR A CA 1
ATOM 1624 C C . THR A 1 209 ? -17.608 -4.065 14.415 1.00 94.00 209 THR A C 1
ATOM 1626 O O . THR A 1 209 ? -18.750 -4.377 14.095 1.00 94.00 209 THR A O 1
ATOM 1629 N N . GLU A 1 210 ? -17.063 -2.897 14.064 1.00 91.12 210 GLU A N 1
ATOM 1630 C CA . GLU A 1 210 ? -17.846 -1.794 13.490 1.00 91.12 210 GLU A CA 1
ATOM 1631 C C . GLU A 1 210 ? -17.204 -1.238 12.215 1.00 91.12 210 GLU A C 1
ATOM 1633 O O . GLU A 1 210 ? -17.775 -1.347 11.128 1.00 91.12 210 GLU A O 1
ATOM 1638 N N . ALA A 1 211 ? -15.996 -0.672 12.313 1.00 86.25 211 ALA A N 1
ATOM 1639 C CA . ALA A 1 211 ? -15.426 0.132 11.232 1.00 86.25 211 ALA A CA 1
ATOM 1640 C C . ALA A 1 211 ? -15.127 -0.673 9.956 1.00 86.25 211 ALA A C 1
ATOM 1642 O O . ALA A 1 211 ? -15.222 -0.122 8.861 1.00 86.25 211 ALA A O 1
ATOM 1643 N N . LEU A 1 212 ? -14.790 -1.963 10.078 1.00 85.12 212 LEU A N 1
ATOM 1644 C CA . LEU A 1 212 ? -14.580 -2.853 8.932 1.00 85.12 212 LEU A CA 1
ATOM 1645 C C . LEU A 1 212 ? -15.872 -3.121 8.139 1.00 85.12 212 LEU A C 1
ATOM 1647 O O . LEU A 1 212 ? -15.818 -3.350 6.930 1.00 85.12 212 LEU A O 1
ATOM 1651 N N . TRP A 1 213 ? -17.023 -3.097 8.812 1.00 82.75 213 TRP A N 1
ATOM 1652 C CA . TRP A 1 213 ? -18.324 -3.447 8.234 1.00 82.75 213 TRP A CA 1
ATOM 1653 C C . TRP A 1 213 ? -19.087 -2.225 7.713 1.00 82.75 213 TRP A C 1
ATOM 1655 O O . TRP A 1 213 ? -19.966 -2.359 6.859 1.00 82.75 213 TRP A O 1
ATOM 1665 N N . ASP A 1 214 ? -18.712 -1.024 8.155 1.00 78.81 214 ASP A N 1
ATOM 1666 C CA . ASP A 1 214 ? -19.256 0.236 7.658 1.00 78.81 214 ASP A CA 1
ATOM 1667 C C . ASP A 1 214 ? -18.622 0.641 6.314 1.00 78.81 214 ASP A C 1
ATOM 1669 O O . ASP A 1 214 ? -17.650 1.397 6.212 1.00 78.81 214 ASP A O 1
ATOM 1673 N N . THR A 1 215 ? -19.220 0.126 5.239 1.00 67.94 215 THR A N 1
ATOM 1674 C CA . THR A 1 215 ? -18.786 0.402 3.860 1.00 67.94 215 THR A CA 1
ATOM 1675 C C . THR A 1 215 ? -18.989 1.857 3.413 1.00 67.94 215 THR A C 1
ATOM 1677 O O . THR A 1 215 ? -18.355 2.269 2.438 1.00 67.94 215 THR A O 1
ATOM 1680 N N . GLY A 1 216 ? -19.798 2.659 4.121 1.00 65.50 216 GLY A N 1
ATOM 1681 C CA . GLY A 1 216 ? -20.046 4.067 3.782 1.00 65.50 216 GLY A CA 1
ATOM 1682 C C . GLY A 1 216 ? -18.827 4.970 4.003 1.00 65.50 216 GLY A C 1
ATOM 1683 O O . GLY A 1 216 ? -18.679 6.000 3.344 1.00 65.50 216 GLY A O 1
ATOM 1684 N N . ARG A 1 217 ? -17.898 4.543 4.865 1.00 66.69 217 ARG A N 1
ATOM 1685 C CA . ARG A 1 217 ? -16.667 5.276 5.224 1.00 66.69 217 ARG A CA 1
ATOM 1686 C C . ARG A 1 217 ? -15.596 5.278 4.136 1.00 66.69 217 ARG A C 1
ATOM 1688 O O . ARG A 1 217 ? -14.647 6.057 4.200 1.00 66.69 217 ARG A O 1
ATOM 1695 N N . VAL A 1 218 ? -15.716 4.379 3.160 1.00 59.41 218 VAL A N 1
ATOM 1696 C CA . VAL A 1 218 ? -14.707 4.167 2.108 1.00 59.41 218 VAL A CA 1
ATOM 1697 C C . VAL A 1 218 ? -15.018 4.999 0.853 1.00 59.41 218 VAL A C 1
ATOM 1699 O O . VAL A 1 218 ? -14.195 5.088 -0.055 1.00 59.41 218 VAL A O 1
ATOM 1702 N N . GLY A 1 219 ? -16.164 5.690 0.822 1.00 60.34 219 GLY A N 1
ATOM 1703 C CA . GLY A 1 219 ? -16.612 6.526 -0.293 1.00 60.34 219 GLY A CA 1
ATOM 1704 C C . GLY A 1 219 ? -17.704 5.874 -1.142 1.00 60.34 219 GLY A C 1
ATOM 1705 O O . GLY A 1 219 ? -18.191 4.786 -0.845 1.00 60.34 219 GLY A O 1
ATOM 1706 N N . LYS A 1 220 ? -18.107 6.562 -2.216 1.00 57.91 220 LYS A N 1
ATOM 1707 C CA . LYS A 1 220 ? -19.186 6.113 -3.109 1.00 57.91 220 LYS A CA 1
ATOM 1708 C C . LYS A 1 220 ? -18.713 5.011 -4.055 1.00 57.91 220 LYS A C 1
ATOM 1710 O O . LYS A 1 220 ? -17.686 5.161 -4.722 1.00 57.91 220 LYS A O 1
ATOM 1715 N N . LEU A 1 221 ? -19.475 3.922 -4.145 1.00 58.03 221 LEU A N 1
ATOM 1716 C CA . LEU A 1 221 ? -19.107 2.745 -4.939 1.00 58.03 221 LEU A CA 1
ATOM 1717 C C . LEU A 1 221 ? -19.123 3.039 -6.444 1.00 58.03 221 LEU A C 1
ATOM 1719 O O . LEU A 1 221 ? -18.254 2.565 -7.171 1.00 58.03 221 LEU A O 1
ATOM 1723 N N . GLU A 1 222 ? -20.068 3.847 -6.902 1.00 56.94 222 GLU A N 1
ATOM 1724 C CA . GLU A 1 222 ? -20.302 4.195 -8.301 1.00 56.94 222 GLU A CA 1
ATOM 1725 C C . GLU A 1 222 ? -19.284 5.202 -8.864 1.00 56.94 222 GLU A C 1
ATOM 1727 O O . GLU A 1 222 ? -19.187 5.394 -10.077 1.00 56.94 222 GLU A O 1
ATOM 1732 N N . TYR A 1 223 ? -18.467 5.831 -8.016 1.00 57.38 223 TYR A N 1
ATOM 1733 C CA . TYR A 1 223 ? -17.549 6.874 -8.461 1.00 57.38 223 TYR A CA 1
ATOM 1734 C C . TYR A 1 223 ? -16.536 6.348 -9.490 1.00 57.38 223 TYR A C 1
ATOM 1736 O O . TYR A 1 223 ? -15.984 5.264 -9.323 1.00 57.38 223 TYR A O 1
ATOM 1744 N N . VAL A 1 224 ? -16.269 7.112 -10.558 1.00 54.28 224 VAL A N 1
ATOM 1745 C CA . VAL A 1 224 ? -15.515 6.647 -11.744 1.00 54.28 224 VAL A CA 1
ATOM 1746 C C . VAL A 1 224 ? -14.105 6.141 -11.427 1.00 54.28 224 VAL A C 1
ATOM 1748 O O . VAL A 1 224 ? -13.582 5.286 -12.135 1.00 54.28 224 VAL A O 1
ATOM 1751 N N . SER A 1 225 ? -13.481 6.609 -10.344 1.00 56.75 225 SER A N 1
ATOM 1752 C CA . SER A 1 225 ? -12.175 6.090 -9.928 1.00 56.75 225 SER A CA 1
ATOM 1753 C C . SER A 1 225 ? -12.258 4.723 -9.234 1.00 56.75 225 SER A C 1
ATOM 1755 O O . SER A 1 225 ? -11.244 4.040 -9.144 1.00 56.75 225 SER A O 1
ATOM 1757 N N . ASN A 1 226 ? -13.433 4.255 -8.804 1.00 60.66 226 ASN A N 1
ATOM 1758 C CA . ASN A 1 226 ? -13.602 2.906 -8.270 1.00 60.66 226 ASN A CA 1
ATOM 1759 C C . ASN A 1 226 ? -13.555 1.871 -9.396 1.00 60.66 226 ASN A C 1
ATOM 1761 O O . ASN A 1 226 ? -14.577 1.581 -10.008 1.00 60.66 226 ASN A O 1
ATOM 1765 N N . GLN A 1 227 ? -12.389 1.291 -9.660 1.00 67.62 227 GLN A N 1
ATOM 1766 C CA . GLN A 1 227 ? -12.203 0.285 -10.715 1.00 67.62 227 GLN A CA 1
ATOM 1767 C C . GLN A 1 227 ? -12.434 -1.158 -10.232 1.00 67.62 227 GLN A C 1
ATOM 1769 O O . GLN A 1 227 ? -12.141 -2.109 -10.951 1.00 67.62 227 GLN A O 1
ATOM 1774 N N . SER A 1 228 ? -12.983 -1.343 -9.027 1.00 68.25 228 SER A N 1
ATOM 1775 C CA . SER A 1 228 ? -13.412 -2.668 -8.576 1.00 68.25 228 SER A CA 1
ATOM 1776 C C . SER A 1 228 ? -14.618 -3.167 -9.382 1.00 68.25 228 SER A C 1
ATOM 1778 O O . SER A 1 228 ? -15.453 -2.378 -9.833 1.00 68.25 228 SER A O 1
ATOM 1780 N N . LEU A 1 229 ? -14.768 -4.493 -9.493 1.00 68.31 229 LEU A N 1
ATOM 1781 C CA . LEU A 1 229 ? -15.953 -5.120 -10.100 1.00 68.31 229 LEU A CA 1
ATOM 1782 C C . LEU A 1 229 ? -17.257 -4.627 -9.454 1.00 68.31 229 LEU A C 1
ATOM 1784 O O . LEU A 1 229 ? -18.252 -4.423 -10.142 1.00 68.31 229 LEU A O 1
ATOM 1788 N N . ARG A 1 230 ? -17.236 -4.382 -8.136 1.00 72.62 230 ARG A N 1
ATOM 1789 C CA . ARG A 1 230 ? -18.380 -3.838 -7.396 1.00 72.62 230 ARG A CA 1
ATOM 1790 C C . ARG A 1 230 ? -18.713 -2.411 -7.832 1.00 72.62 230 ARG A C 1
ATOM 1792 O O . ARG A 1 230 ? -19.886 -2.086 -7.956 1.00 72.62 230 ARG A O 1
ATOM 1799 N N . GLY A 1 231 ? -17.704 -1.583 -8.102 1.00 69.38 231 GLY A N 1
ATOM 1800 C CA . GLY A 1 231 ? -17.902 -0.234 -8.633 1.00 69.38 231 GLY A CA 1
ATOM 1801 C C . GLY A 1 231 ? -18.433 -0.220 -10.067 1.00 69.38 231 GLY A C 1
ATOM 1802 O O . GLY A 1 231 ? -19.266 0.616 -10.399 1.00 69.38 231 GLY A O 1
ATOM 1803 N N . VAL A 1 232 ? -18.008 -1.169 -10.910 1.00 78.88 232 VAL A N 1
ATOM 1804 C CA . VAL A 1 232 ? -18.570 -1.340 -12.263 1.00 78.88 232 VAL A CA 1
ATOM 1805 C C . VAL A 1 232 ? -20.047 -1.718 -12.188 1.00 78.88 232 VAL A C 1
ATOM 1807 O O . VAL A 1 232 ? -20.866 -1.055 -12.810 1.00 78.88 232 VAL A O 1
ATOM 1810 N N . VAL A 1 233 ? -20.395 -2.725 -11.383 1.00 80.56 233 VAL A N 1
ATOM 1811 C CA . VAL A 1 233 ? -21.790 -3.154 -11.186 1.00 80.56 233 VAL A CA 1
ATOM 1812 C C . VAL A 1 233 ? -22.649 -2.024 -10.614 1.00 80.56 233 VAL A C 1
ATOM 1814 O O . VAL A 1 233 ? -23.749 -1.804 -11.108 1.00 80.56 233 VAL A O 1
ATOM 1817 N N . ALA A 1 234 ? -22.120 -1.250 -9.660 1.00 78.25 234 ALA A N 1
ATOM 1818 C CA . ALA A 1 234 ? -22.800 -0.073 -9.119 1.00 78.25 234 ALA A CA 1
ATOM 1819 C C . ALA A 1 234 ? -23.030 1.027 -10.173 1.00 78.25 234 ALA A C 1
ATOM 1821 O O . ALA A 1 234 ? -24.065 1.677 -10.151 1.00 78.25 234 ALA A O 1
ATOM 1822 N N . ARG A 1 235 ? -22.101 1.230 -11.120 1.00 81.25 235 ARG A N 1
ATOM 1823 C CA . ARG A 1 235 ? -22.279 2.190 -12.230 1.00 81.25 235 ARG A CA 1
ATOM 1824 C C . ARG A 1 235 ? -23.271 1.732 -13.288 1.00 81.25 235 ARG A C 1
ATOM 1826 O O . ARG A 1 235 ? -23.873 2.573 -13.944 1.00 81.25 235 ARG A O 1
ATOM 1833 N N . LEU A 1 236 ? -23.378 0.423 -13.490 1.00 85.50 236 LEU A N 1
ATOM 1834 C CA . LEU A 1 236 ? -24.347 -0.166 -14.410 1.00 85.50 236 LEU A CA 1
ATOM 1835 C C . LEU A 1 236 ? -25.761 -0.194 -13.818 1.00 85.50 236 LEU A C 1
ATOM 1837 O O . LEU A 1 236 ? -26.693 -0.502 -14.550 1.00 85.50 236 LEU A O 1
ATOM 1841 N N . ASP A 1 237 ? -25.902 0.113 -12.523 1.00 84.88 237 ASP A N 1
ATOM 1842 C CA . ASP A 1 237 ? -27.166 0.090 -11.781 1.00 84.88 237 ASP A CA 1
ATOM 1843 C C . ASP A 1 237 ? -27.911 -1.251 -11.922 1.00 84.88 237 ASP A C 1
ATOM 1845 O O . ASP A 1 237 ? -29.126 -1.330 -12.086 1.00 84.88 237 ASP A O 1
ATOM 1849 N N . VAL A 1 238 ? -27.144 -2.347 -11.905 1.00 87.69 238 VAL A N 1
ATOM 1850 C CA . VAL A 1 238 ? -27.669 -3.715 -12.000 1.00 87.69 238 VAL A CA 1
ATOM 1851 C C . VAL A 1 238 ? -27.584 -4.436 -10.659 1.00 87.69 238 VAL A C 1
ATOM 1853 O O . VAL A 1 238 ? -26.821 -4.066 -9.767 1.00 87.69 238 VAL A O 1
ATOM 1856 N N . SER A 1 239 ? -28.349 -5.524 -10.534 1.00 87.75 239 SER A N 1
ATOM 1857 C CA . SER A 1 239 ? -28.367 -6.368 -9.336 1.00 87.75 239 SER A CA 1
ATOM 1858 C C . SER A 1 239 ? -26.961 -6.756 -8.857 1.00 87.75 239 SER A C 1
ATOM 1860 O O . SER A 1 239 ? -26.103 -7.170 -9.642 1.00 87.75 239 SER A O 1
ATOM 1862 N N . SER A 1 240 ? -26.757 -6.712 -7.537 1.00 83.25 240 SER A N 1
ATOM 1863 C CA . SER A 1 240 ? -25.507 -7.095 -6.867 1.00 83.25 240 SER A CA 1
ATOM 1864 C C . SER A 1 240 ? -25.111 -8.559 -7.098 1.00 83.25 240 SER A C 1
ATOM 1866 O O . SER A 1 240 ? -23.942 -8.910 -6.937 1.00 83.25 240 SER A O 1
ATOM 1868 N N . VAL A 1 241 ? -26.039 -9.408 -7.551 1.00 88.38 241 VAL A N 1
ATOM 1869 C CA . VAL A 1 241 ? -25.743 -10.784 -7.980 1.00 88.38 241 VAL A CA 1
ATOM 1870 C C . VAL A 1 241 ? -24.728 -10.797 -9.127 1.00 88.38 241 VAL A C 1
ATOM 1872 O O . VAL A 1 241 ? -23.832 -11.639 -9.140 1.00 88.38 241 VAL A O 1
ATOM 1875 N N . TRP A 1 242 ? -24.779 -9.824 -10.043 1.00 85.25 242 TRP A N 1
ATOM 1876 C CA . TRP A 1 242 ? -23.820 -9.731 -11.148 1.00 85.25 242 TRP A CA 1
ATOM 1877 C C . TRP A 1 242 ? -22.395 -9.446 -10.680 1.00 85.25 242 TRP A C 1
ATOM 1879 O O . TRP A 1 242 ? -21.439 -9.882 -11.321 1.00 85.25 242 TRP A O 1
ATOM 1889 N N . TRP A 1 243 ? -22.232 -8.788 -9.529 1.00 81.19 243 TRP A N 1
ATOM 1890 C CA . TRP A 1 243 ? -20.919 -8.646 -8.905 1.00 81.19 243 TRP A CA 1
ATOM 1891 C C . TRP A 1 243 ? -20.377 -10.001 -8.440 1.00 81.19 243 TRP A C 1
ATOM 1893 O O . TRP A 1 243 ? -19.218 -10.306 -8.720 1.00 81.19 243 TRP A O 1
ATOM 1903 N N . LEU A 1 244 ? -21.205 -10.842 -7.811 1.00 84.12 244 LEU A N 1
ATOM 1904 C CA . LEU A 1 244 ? -20.806 -12.195 -7.407 1.00 84.12 244 LEU A CA 1
ATOM 1905 C C . LEU A 1 244 ? -20.445 -13.063 -8.617 1.00 84.12 244 LEU A C 1
ATOM 1907 O O . LEU A 1 244 ? -19.423 -13.747 -8.591 1.00 84.12 244 LEU A O 1
ATOM 1911 N N . VAL A 1 245 ? -21.231 -12.985 -9.695 1.00 84.25 245 VAL A N 1
ATOM 1912 C CA . VAL A 1 245 ? -20.949 -13.693 -10.955 1.00 84.25 245 VAL A CA 1
ATOM 1913 C C . VAL A 1 245 ? -19.616 -13.235 -11.550 1.00 84.25 245 VAL A C 1
ATOM 1915 O O . VAL A 1 245 ? -18.777 -14.068 -11.886 1.00 84.25 245 VAL A O 1
ATOM 1918 N N . ALA A 1 246 ? -19.371 -11.924 -11.628 1.00 79.12 246 ALA A N 1
ATOM 1919 C CA . ALA A 1 246 ? -18.114 -11.389 -12.145 1.00 79.12 246 ALA A CA 1
ATOM 1920 C C . ALA A 1 246 ? -16.906 -11.815 -11.292 1.00 79.12 246 ALA A C 1
ATOM 1922 O O . ALA A 1 246 ? -15.874 -12.211 -11.837 1.00 79.12 246 ALA A O 1
ATOM 1923 N N . VAL A 1 247 ? -17.035 -11.783 -9.960 1.00 78.19 247 VAL A N 1
ATOM 1924 C CA . VAL A 1 247 ? -15.996 -12.272 -9.039 1.00 78.19 247 VAL A CA 1
ATOM 1925 C C . VAL A 1 247 ? -15.737 -13.760 -9.262 1.00 78.19 247 VAL A C 1
ATOM 1927 O O . VAL A 1 247 ? -14.578 -14.157 -9.365 1.00 78.19 247 VAL A O 1
ATOM 1930 N N . LEU A 1 248 ? -16.788 -14.575 -9.391 1.00 80.81 248 LEU A N 1
ATOM 1931 C CA . LEU A 1 248 ? -16.662 -16.008 -9.642 1.00 80.81 248 LEU A CA 1
ATOM 1932 C C . LEU A 1 248 ? -15.928 -16.285 -10.959 1.00 80.81 248 LEU A C 1
ATOM 1934 O O . LEU A 1 248 ? -15.000 -17.089 -10.970 1.00 80.81 248 LEU A O 1
ATOM 1938 N N . ILE A 1 249 ? -16.282 -15.583 -12.041 1.00 82.50 249 ILE A N 1
ATOM 1939 C CA . ILE A 1 249 ? -15.601 -15.702 -13.339 1.00 82.50 249 ILE A CA 1
ATOM 1940 C C . ILE A 1 249 ? -14.113 -15.370 -13.194 1.00 82.50 249 ILE A C 1
ATOM 1942 O O . ILE A 1 249 ? -13.268 -16.150 -13.632 1.00 82.50 249 ILE A O 1
ATOM 1946 N N . VAL A 1 250 ? -13.773 -14.255 -12.536 1.00 78.88 250 VAL A N 1
ATOM 1947 C CA . VAL A 1 250 ? -12.371 -13.864 -12.318 1.00 78.88 250 VAL A CA 1
ATOM 1948 C C . VAL A 1 250 ? -11.621 -14.920 -11.509 1.00 78.88 250 VAL A C 1
ATOM 1950 O O . VAL A 1 250 ? -10.513 -15.294 -11.890 1.00 78.88 250 VAL A O 1
ATOM 1953 N N . VAL A 1 251 ? -12.217 -15.444 -10.434 1.00 77.06 251 VAL A N 1
ATOM 1954 C CA . VAL A 1 251 ? -11.603 -16.496 -9.610 1.00 77.06 251 VAL A CA 1
ATOM 1955 C C . VAL A 1 251 ? -11.398 -17.781 -10.414 1.00 77.06 251 VAL A C 1
ATOM 1957 O O . VAL A 1 251 ? -10.312 -18.354 -10.357 1.00 77.06 251 VAL A O 1
ATOM 1960 N N . VAL A 1 252 ? -12.387 -18.221 -11.197 1.00 81.38 252 VAL A N 1
ATOM 1961 C CA . VAL A 1 252 ? -12.286 -19.430 -12.033 1.00 81.38 252 VAL A CA 1
ATOM 1962 C C . VAL A 1 252 ? -11.199 -19.272 -13.093 1.00 81.38 252 VAL A C 1
ATOM 1964 O O . VAL A 1 252 ? -10.315 -20.126 -13.185 1.00 81.38 252 VAL A O 1
ATOM 1967 N N . CYS A 1 253 ? -11.210 -18.167 -13.844 1.00 80.62 253 CYS A N 1
ATOM 1968 C CA . CYS A 1 253 ? -10.182 -17.861 -14.839 1.00 80.62 253 CYS A CA 1
ATOM 1969 C C . CYS A 1 253 ? -8.789 -17.808 -14.205 1.00 80.62 253 CYS A C 1
ATOM 1971 O O . CYS A 1 253 ? -7.825 -18.320 -14.774 1.00 80.62 253 CYS A O 1
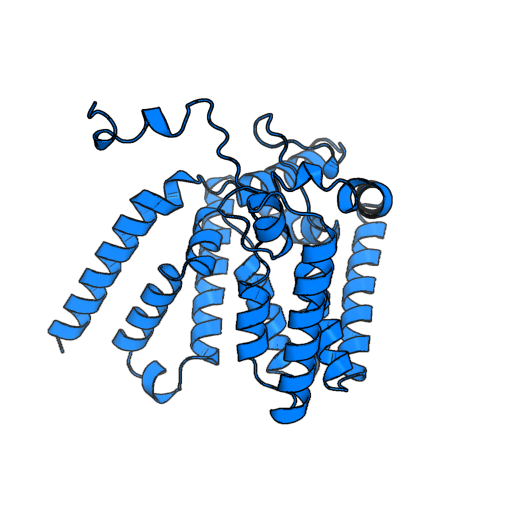ATOM 1973 N N . TRP A 1 254 ? -8.681 -17.232 -13.007 1.00 75.19 254 TRP A N 1
ATOM 1974 C CA . TRP A 1 254 ? -7.416 -17.130 -12.291 1.00 75.19 254 TRP A CA 1
ATOM 1975 C C . TRP A 1 254 ? -6.900 -18.493 -11.823 1.00 75.19 254 TRP A C 1
ATOM 1977 O O . TRP A 1 254 ? -5.740 -18.821 -12.069 1.00 75.19 254 TRP A O 1
ATOM 1987 N N . VAL A 1 255 ? -7.754 -19.322 -11.214 1.00 76.75 255 VAL A N 1
ATOM 1988 C CA . VAL A 1 255 ? -7.403 -20.693 -10.808 1.00 76.75 255 VAL A CA 1
ATOM 1989 C C . VAL A 1 255 ? -6.999 -21.532 -12.020 1.00 76.75 255 VAL A C 1
ATOM 1991 O O . VAL A 1 255 ? -6.005 -22.255 -11.957 1.00 76.75 255 VAL A O 1
ATOM 1994 N N . TRP A 1 256 ? -7.736 -21.422 -13.127 1.00 80.75 256 TRP A N 1
ATOM 1995 C CA . TRP A 1 256 ? -7.418 -22.113 -14.375 1.00 80.75 256 TRP A CA 1
ATOM 1996 C C . TRP A 1 256 ? -6.049 -21.687 -14.924 1.00 80.75 256 TRP A C 1
ATOM 1998 O O . TRP A 1 256 ? -5.198 -22.538 -15.189 1.00 80.75 256 TRP A O 1
ATOM 2008 N N . TRP A 1 257 ? -5.789 -20.378 -14.991 1.00 78.69 257 TRP A N 1
ATOM 2009 C CA . TRP A 1 257 ? -4.510 -19.838 -15.452 1.00 78.69 257 TRP A CA 1
ATOM 2010 C C . TRP A 1 257 ? -3.333 -20.268 -14.563 1.00 78.69 257 TRP A C 1
ATOM 2012 O O . TRP A 1 257 ? -2.289 -20.672 -15.084 1.00 78.69 257 TRP A O 1
ATOM 2022 N N . LEU A 1 258 ? -3.506 -20.246 -13.234 1.00 73.69 258 LEU A N 1
ATOM 2023 C CA . LEU A 1 258 ? -2.484 -20.675 -12.270 1.00 73.69 258 LEU A CA 1
ATOM 2024 C C . LEU A 1 258 ? -2.143 -22.163 -12.399 1.00 73.69 258 LEU A C 1
ATOM 2026 O O . LEU A 1 258 ? -0.977 -22.538 -12.280 1.00 73.69 258 LEU A O 1
ATOM 2030 N N . ARG A 1 259 ? -3.142 -23.015 -12.665 1.00 74.94 259 ARG A N 1
ATOM 2031 C CA . ARG A 1 259 ? -2.925 -24.453 -12.891 1.00 74.94 259 ARG A CA 1
ATOM 2032 C C . ARG A 1 259 ? -2.129 -24.727 -14.169 1.00 74.94 259 ARG A C 1
ATOM 2034 O O . ARG A 1 259 ? -1.373 -25.690 -14.190 1.00 74.94 259 ARG A O 1
ATOM 2041 N N . GLY A 1 260 ? -2.281 -23.888 -15.198 1.00 72.56 260 GLY A N 1
ATOM 2042 C CA . GLY A 1 260 ? -1.582 -24.038 -16.480 1.00 72.56 260 GLY A CA 1
ATOM 2043 C C . GLY A 1 260 ? -0.173 -23.434 -16.536 1.00 72.56 260 GLY A C 1
ATOM 2044 O O . GLY A 1 260 ? 0.654 -23.921 -17.298 1.00 72.56 260 GLY A O 1
ATOM 2045 N N . ASN A 1 261 ? 0.121 -22.397 -15.741 1.00 68.44 261 ASN A N 1
ATOM 2046 C CA . ASN A 1 261 ? 1.373 -21.624 -15.854 1.00 68.44 261 ASN A CA 1
ATOM 2047 C C . ASN A 1 261 ? 2.341 -21.798 -14.670 1.00 68.44 261 ASN A C 1
ATOM 2049 O O . ASN A 1 261 ? 3.411 -21.190 -14.652 1.00 68.44 261 ASN A O 1
ATOM 2053 N N . GLY A 1 262 ? 1.990 -22.641 -13.695 1.00 60.09 262 GLY A N 1
ATOM 2054 C CA . GLY A 1 262 ? 2.814 -22.895 -12.517 1.00 60.09 262 GLY A CA 1
ATOM 2055 C C . GLY A 1 262 ? 2.846 -21.732 -11.517 1.00 60.09 262 GLY A C 1
ATOM 2056 O O . GLY A 1 262 ? 2.458 -20.594 -11.784 1.00 60.09 262 GLY A O 1
ATOM 2057 N N . ALA A 1 263 ? 3.300 -22.042 -10.307 1.00 57.59 263 ALA A N 1
ATOM 2058 C CA . ALA A 1 263 ? 3.410 -21.107 -9.201 1.00 57.59 263 ALA A CA 1
ATOM 2059 C C . ALA A 1 263 ? 4.779 -20.419 -9.212 1.00 57.59 263 ALA A C 1
ATOM 2061 O O . ALA A 1 263 ? 5.765 -21.105 -8.974 1.00 57.59 263 ALA A O 1
ATOM 2062 N N . ALA A 1 264 ? 4.821 -19.101 -9.460 1.00 55.62 264 ALA A N 1
ATOM 2063 C CA . ALA A 1 264 ? 5.882 -18.142 -9.071 1.00 55.62 264 ALA A CA 1
ATOM 2064 C C . ALA A 1 264 ? 6.129 -17.043 -10.123 1.00 55.62 264 ALA A C 1
ATOM 2066 O O . ALA A 1 264 ? 7.276 -16.742 -10.449 1.00 55.62 264 ALA A O 1
ATOM 2067 N N . ASN A 1 265 ? 5.081 -16.390 -10.640 1.00 61.88 265 ASN A N 1
ATOM 2068 C CA . ASN A 1 265 ? 5.296 -15.172 -11.421 1.00 61.88 265 ASN A CA 1
ATOM 2069 C C . ASN A 1 265 ? 5.036 -13.924 -10.555 1.00 61.88 265 ASN A C 1
ATOM 2071 O O . ASN A 1 265 ? 3.877 -13.627 -10.265 1.00 61.88 265 ASN A O 1
ATOM 2075 N N . PRO A 1 266 ? 6.068 -13.156 -10.150 1.00 60.31 266 PRO A N 1
ATOM 2076 C CA . PRO A 1 266 ? 5.889 -11.909 -9.402 1.00 60.31 266 PRO A CA 1
ATOM 2077 C C . PRO A 1 266 ? 5.084 -10.847 -10.176 1.00 60.31 266 PRO A C 1
ATOM 2079 O O . PRO A 1 266 ? 4.568 -9.914 -9.564 1.00 60.31 266 PRO A O 1
ATOM 2082 N N . ALA A 1 267 ? 4.883 -11.008 -11.491 1.00 60.19 267 ALA A N 1
ATOM 2083 C CA . ALA A 1 267 ? 3.927 -10.206 -12.257 1.00 60.19 267 ALA A CA 1
ATOM 2084 C C . ALA A 1 267 ? 2.475 -10.376 -11.768 1.00 60.19 267 ALA A C 1
ATOM 2086 O O . ALA A 1 267 ? 1.692 -9.435 -11.858 1.00 60.19 267 ALA A O 1
ATOM 2087 N N . VAL A 1 268 ? 2.126 -11.531 -11.184 1.00 61.75 268 VAL A N 1
ATOM 2088 C CA . VAL A 1 268 ? 0.819 -11.765 -10.545 1.00 61.75 268 VAL A CA 1
ATOM 2089 C C . VAL A 1 268 ? 0.645 -10.847 -9.339 1.00 61.75 268 VAL A C 1
ATOM 2091 O O . VAL A 1 268 ? -0.442 -10.316 -9.130 1.00 61.75 268 VAL A O 1
ATOM 2094 N N . ALA A 1 269 ? 1.717 -10.586 -8.584 1.00 57.56 269 ALA A N 1
ATOM 2095 C CA . ALA A 1 269 ? 1.654 -9.625 -7.493 1.00 57.56 269 ALA A CA 1
ATOM 2096 C C . ALA A 1 269 ? 1.430 -8.202 -7.976 1.00 57.56 269 ALA A C 1
ATOM 2098 O O . ALA A 1 269 ? 0.587 -7.504 -7.422 1.00 57.56 269 ALA A O 1
ATOM 2099 N N . VAL A 1 270 ? 2.106 -7.793 -9.046 1.00 57.19 270 VAL A N 1
ATOM 2100 C CA . VAL A 1 270 ? 1.867 -6.482 -9.654 1.00 57.19 270 VAL A CA 1
ATOM 2101 C C . VAL A 1 270 ? 0.423 -6.378 -10.153 1.00 57.19 270 VAL A C 1
ATOM 2103 O O . VAL A 1 270 ? -0.265 -5.433 -9.785 1.00 57.19 270 VAL A O 1
ATOM 2106 N N . ALA A 1 271 ? -0.074 -7.366 -10.901 1.00 58.34 271 ALA A N 1
ATOM 2107 C CA . ALA A 1 271 ? -1.428 -7.350 -11.458 1.00 58.34 271 ALA A CA 1
ATOM 2108 C C . ALA A 1 271 ? -2.524 -7.305 -10.377 1.00 58.34 271 ALA A C 1
ATOM 2110 O O . ALA A 1 271 ? -3.464 -6.519 -10.482 1.00 58.34 271 ALA A O 1
ATOM 2111 N N . LEU A 1 272 ? -2.387 -8.099 -9.311 1.00 58.31 272 LEU A N 1
ATOM 2112 C CA . LEU A 1 272 ? -3.369 -8.145 -8.226 1.00 58.31 272 LEU A CA 1
ATOM 2113 C C . LEU A 1 272 ? -3.313 -6.893 -7.346 1.00 58.31 272 LEU A C 1
ATOM 2115 O O . LEU A 1 272 ? -4.355 -6.329 -7.032 1.00 58.31 272 LEU A O 1
ATOM 2119 N N . THR A 1 273 ? -2.116 -6.407 -7.004 1.00 56.25 273 THR A N 1
ATOM 2120 C CA . THR A 1 273 ? -1.976 -5.204 -6.161 1.00 56.25 273 THR A CA 1
ATOM 2121 C C . THR A 1 273 ? -2.423 -3.944 -6.907 1.00 56.25 273 THR A C 1
ATOM 2123 O O . THR A 1 273 ? -3.017 -3.056 -6.305 1.00 56.25 273 THR A O 1
ATOM 2126 N N . VAL A 1 274 ? -2.189 -3.880 -8.225 1.00 53.12 274 VAL A N 1
ATOM 2127 C CA . VAL A 1 274 ? -2.669 -2.793 -9.095 1.00 53.12 274 VAL A CA 1
ATOM 2128 C C . VAL A 1 274 ? -4.187 -2.860 -9.304 1.00 53.12 274 VAL A C 1
ATOM 2130 O O . VAL A 1 274 ? -4.842 -1.820 -9.317 1.00 53.12 274 VAL A O 1
ATOM 2133 N N . GLY A 1 275 ? -4.763 -4.061 -9.428 1.00 46.38 275 GLY A N 1
ATOM 2134 C CA . GLY A 1 275 ? -6.209 -4.250 -9.598 1.00 46.38 275 GLY A CA 1
ATOM 2135 C C . GLY A 1 275 ? -7.038 -3.940 -8.345 1.00 46.38 275 GLY A C 1
ATOM 2136 O O . GLY A 1 275 ? -8.230 -3.655 -8.443 1.00 46.38 275 GLY A O 1
ATOM 2137 N N . MET A 1 276 ? -6.425 -3.945 -7.160 1.00 51.25 276 MET A N 1
ATOM 2138 C CA . MET A 1 276 ? -7.112 -3.707 -5.887 1.00 51.25 276 MET A CA 1
ATOM 2139 C C . MET A 1 276 ? -7.165 -2.227 -5.511 1.00 51.25 276 MET A C 1
ATOM 2141 O O . MET A 1 276 ? -6.748 -1.802 -4.430 1.00 51.25 276 MET A O 1
ATOM 2145 N N . ARG A 1 277 ? -7.714 -1.430 -6.424 1.00 58.81 277 ARG A N 1
ATOM 2146 C CA . ARG A 1 277 ? -8.022 -0.028 -6.171 1.00 58.81 277 ARG A CA 1
ATOM 2147 C C . ARG A 1 277 ? -9.215 0.079 -5.219 1.00 58.81 277 ARG A C 1
ATOM 2149 O O . ARG A 1 277 ? -10.329 -0.293 -5.577 1.00 58.81 277 ARG A O 1
ATOM 2156 N N . SER A 1 278 ? -8.996 0.647 -4.038 1.00 43.69 278 SER A N 1
ATOM 2157 C CA . SER A 1 278 ? -10.047 1.253 -3.218 1.00 43.69 278 SER A CA 1
ATOM 2158 C C . SER A 1 278 ? -9.942 2.771 -3.354 1.00 43.69 278 SER A C 1
ATOM 2160 O O . SER A 1 278 ? -8.970 3.397 -2.939 1.00 43.69 278 SER A O 1
ATOM 2162 N N . SER A 1 279 ? -10.912 3.359 -4.040 1.00 42.47 279 SER A N 1
ATOM 2163 C CA . SER A 1 279 ? -11.018 4.795 -4.286 1.00 42.47 279 SER A CA 1
ATOM 2164 C C . SER A 1 279 ? -11.677 5.490 -3.095 1.00 42.47 279 SER A C 1
ATOM 2166 O O . SER A 1 279 ? -12.890 5.387 -2.945 1.00 42.47 279 SER A O 1
ATOM 2168 N N . ALA A 1 280 ? -10.903 6.231 -2.300 1.00 40.72 280 ALA A N 1
ATOM 2169 C CA . ALA A 1 280 ? -11.426 7.072 -1.217 1.00 40.72 280 ALA A CA 1
ATOM 2170 C C . ALA A 1 280 ? -11.441 8.577 -1.549 1.00 40.72 280 ALA A C 1
ATOM 2172 O O . ALA A 1 280 ? -11.604 9.400 -0.663 1.00 40.72 280 ALA A O 1
ATOM 2173 N N . ALA A 1 281 ? -11.317 8.979 -2.816 1.00 38.44 281 ALA A N 1
ATOM 2174 C CA . ALA A 1 281 ? -11.306 10.400 -3.165 1.00 38.44 281 ALA A CA 1
ATOM 2175 C C . ALA A 1 281 ? -12.614 10.846 -3.827 1.00 38.44 281 ALA A C 1
ATOM 2177 O O . ALA A 1 281 ? -12.692 10.962 -5.053 1.00 38.44 281 ALA A O 1
ATOM 2178 N N . THR A 1 282 ? -13.632 11.132 -3.009 1.00 37.81 282 THR A N 1
ATOM 2179 C CA . THR A 1 282 ? -14.636 12.138 -3.380 1.00 37.81 282 THR A CA 1
ATOM 2180 C C . THR A 1 282 ? -13.997 13.494 -3.131 1.00 37.81 282 THR A C 1
ATOM 2182 O O . THR A 1 282 ? -13.541 13.783 -2.032 1.00 37.81 282 THR A O 1
ATOM 2185 N N . PHE A 1 283 ? -13.943 14.307 -4.182 1.00 37.94 283 PHE A N 1
ATOM 2186 C CA . PHE A 1 283 ? -13.548 15.711 -4.145 1.00 37.94 283 PHE A CA 1
ATOM 2187 C C . PHE A 1 283 ? -14.322 16.452 -3.037 1.00 37.94 283 PHE A C 1
ATOM 2189 O O . PHE A 1 283 ? -15.490 16.785 -3.222 1.00 37.94 283 PHE A O 1
ATOM 2196 N N . THR A 1 284 ? -13.685 16.738 -1.901 1.00 35.69 284 THR A N 1
ATOM 2197 C CA . THR A 1 284 ? -14.203 17.677 -0.897 1.00 35.69 284 THR A CA 1
ATOM 2198 C C . THR A 1 284 ? -13.440 18.992 -0.990 1.00 35.69 284 THR A C 1
ATOM 2200 O O . THR A 1 284 ? -12.586 19.317 -0.182 1.00 35.69 284 THR A O 1
ATOM 2203 N N . SER A 1 285 ? -13.778 19.785 -2.003 1.00 29.89 285 SER A N 1
ATOM 2204 C CA . SER A 1 285 ? -13.941 21.224 -1.790 1.00 29.89 285 SER A CA 1
ATOM 2205 C C . SER A 1 285 ? -15.262 21.585 -2.456 1.00 29.89 285 SER A C 1
ATOM 2207 O O . SER A 1 285 ? -15.507 21.148 -3.579 1.00 29.89 285 SER A O 1
ATOM 2209 N N . GLY A 1 286 ? -16.148 22.286 -1.746 1.00 34.16 286 GLY A N 1
ATOM 2210 C CA . GLY A 1 286 ? -17.537 22.573 -2.131 1.00 34.16 286 GLY A CA 1
ATOM 2211 C C . GLY A 1 286 ? -17.717 23.458 -3.371 1.00 34.16 286 GLY A C 1
ATOM 2212 O O . GLY A 1 286 ? -18.464 24.428 -3.337 1.00 34.16 286 GLY A O 1
ATOM 2213 N N . ARG A 1 287 ? -17.053 23.147 -4.488 1.00 31.67 287 ARG A N 1
ATOM 2214 C CA . ARG A 1 287 ? -17.361 23.699 -5.806 1.00 31.67 287 ARG A CA 1
ATOM 2215 C C . ARG A 1 287 ? -17.525 22.551 -6.803 1.00 31.67 287 ARG A C 1
ATOM 2217 O O . ARG A 1 287 ? -16.594 21.760 -6.958 1.00 31.67 287 ARG A O 1
ATOM 2224 N N . PRO A 1 288 ? -18.671 22.457 -7.499 1.00 31.81 288 PRO A N 1
ATOM 2225 C CA . PRO A 1 288 ? -18.868 21.462 -8.540 1.00 31.81 288 PRO A CA 1
ATOM 2226 C C . PRO A 1 288 ? -17.738 21.504 -9.576 1.00 31.81 288 PRO A C 1
ATOM 2228 O O . PRO A 1 288 ? -17.260 22.577 -9.950 1.00 31.81 288 PRO A O 1
ATOM 2231 N N . TRP A 1 289 ? -17.386 20.328 -10.102 1.00 36.25 289 TRP A N 1
ATOM 2232 C CA . TRP A 1 289 ? -16.426 20.098 -11.195 1.00 36.25 289 TRP A CA 1
ATOM 2233 C C . TRP A 1 289 ? -16.549 21.083 -12.377 1.00 36.25 289 TRP A C 1
ATOM 2235 O O . TRP A 1 289 ? -15.563 21.381 -13.046 1.00 36.25 289 TRP A O 1
ATOM 2245 N N . ARG A 1 290 ? -17.747 21.636 -12.609 1.00 28.59 290 ARG A N 1
ATOM 2246 C CA . ARG A 1 290 ? -18.055 22.590 -13.687 1.00 28.59 290 ARG A CA 1
ATOM 2247 C C . ARG A 1 290 ? -17.437 23.986 -13.519 1.00 28.59 290 ARG A C 1
ATOM 2249 O O . ARG A 1 290 ? -17.378 24.725 -14.491 1.00 28.59 290 ARG A O 1
ATOM 2256 N N . LEU A 1 291 ? -16.959 24.365 -12.332 1.00 33.00 291 LEU A N 1
ATOM 2257 C CA . LEU A 1 291 ? -16.484 25.736 -12.072 1.00 33.00 291 LEU A CA 1
ATOM 2258 C C . LEU A 1 291 ? -14.960 25.925 -12.167 1.00 33.00 291 LEU A C 1
ATOM 2260 O O . LEU A 1 291 ? -14.494 27.053 -12.022 1.00 33.00 291 LEU A O 1
ATOM 2264 N N . ARG A 1 292 ? -14.171 24.866 -12.409 1.00 40.88 292 ARG A N 1
ATOM 2265 C CA . ARG A 1 292 ? -12.692 24.939 -12.362 1.00 40.88 292 ARG A CA 1
ATOM 2266 C C . ARG A 1 292 ? -11.966 24.880 -13.709 1.00 40.88 292 ARG A C 1
ATOM 2268 O O . ARG A 1 292 ? -10.773 25.159 -13.726 1.00 40.88 292 ARG A O 1
ATOM 2275 N N . TRP A 1 293 ? -12.634 24.574 -14.826 1.00 33.34 293 TRP A N 1
ATOM 2276 C CA . TRP A 1 293 ? -11.980 24.519 -16.145 1.00 33.34 293 TRP A CA 1
ATOM 2277 C C . TRP A 1 293 ? -12.447 25.672 -17.057 1.00 33.34 293 TRP A C 1
ATOM 2279 O O . TRP A 1 293 ? -13.636 25.704 -17.395 1.00 33.34 293 TRP A O 1
ATOM 2289 N N . PRO A 1 294 ? -11.556 26.588 -17.508 1.00 33.62 294 PRO A N 1
ATOM 2290 C CA . PRO A 1 294 ? -11.923 27.749 -18.339 1.00 33.62 294 PRO A CA 1
ATOM 2291 C C . PRO A 1 294 ? -12.625 27.387 -19.655 1.00 33.62 294 PRO A C 1
ATOM 2293 O O . PRO A 1 294 ? -13.363 28.188 -20.217 1.00 33.62 294 PRO A O 1
ATOM 2296 N N . TRP A 1 295 ? -12.420 26.160 -20.130 1.00 39.72 295 TRP A N 1
ATOM 2297 C CA . TRP A 1 295 ? -12.846 25.691 -21.448 1.00 39.72 295 TRP A CA 1
ATOM 2298 C C . TRP A 1 295 ? -14.233 25.038 -21.453 1.00 39.72 295 TRP A C 1
ATOM 2300 O O . TRP A 1 295 ? -14.761 24.755 -22.520 1.00 39.72 295 TRP A O 1
ATOM 2310 N N . SER A 1 296 ? -14.842 24.822 -20.281 1.00 31.92 296 SER A N 1
ATOM 2311 C CA . SER A 1 296 ? -16.222 24.313 -20.183 1.00 31.92 296 SER A CA 1
ATOM 2312 C C . SER A 1 296 ? -17.287 25.407 -20.329 1.00 31.92 296 SER A C 1
ATOM 2314 O O . SER A 1 296 ? -18.478 25.116 -20.323 1.00 31.92 296 SER A O 1
ATOM 2316 N N . ARG A 1 297 ? -16.872 26.669 -20.516 1.00 35.28 297 ARG A N 1
ATOM 2317 C CA . ARG A 1 297 ? -17.761 27.756 -20.936 1.00 35.28 297 ARG A CA 1
ATOM 2318 C C . ARG A 1 297 ? -17.902 27.768 -22.454 1.00 35.28 297 ARG A C 1
ATOM 2320 O O . ARG A 1 297 ? -17.369 28.670 -23.094 1.00 35.28 297 ARG A O 1
ATOM 2327 N N . ARG A 1 298 ? -18.603 26.797 -23.035 1.00 36.03 298 ARG A N 1
ATOM 2328 C CA . ARG A 1 298 ? -19.251 26.986 -24.341 1.00 36.03 298 ARG A CA 1
ATOM 2329 C C . ARG A 1 298 ? -20.589 26.249 -24.351 1.00 36.03 298 ARG A C 1
ATOM 2331 O O . ARG A 1 298 ? -20.592 25.030 -24.238 1.00 36.03 298 ARG A O 1
ATOM 2338 N N . THR A 1 299 ? -21.632 27.077 -24.478 1.00 39.78 299 THR A N 1
ATOM 2339 C CA . THR A 1 299 ? -23.058 26.824 -24.769 1.00 39.78 299 THR A CA 1
ATOM 2340 C C . THR A 1 299 ? -23.809 25.914 -23.814 1.00 39.78 299 THR A C 1
ATOM 2342 O O . THR A 1 299 ? -23.630 24.682 -23.906 1.00 39.78 299 THR A O 1
#

Solvent-accessible surface area (backbone atoms only — not comparable to full-atom values): 16072 Å² total; per-residue (Å²): 119,70,68,58,54,51,49,44,50,51,49,49,50,51,50,47,51,48,41,66,70,56,31,57,81,45,70,27,45,53,36,49,28,51,31,48,20,38,33,45,25,74,76,72,69,49,63,36,69,72,36,48,48,91,86,41,79,42,38,53,84,58,42,53,34,29,46,63,73,44,40,72,52,25,76,45,56,72,70,54,38,51,51,52,49,50,52,54,48,52,50,33,51,55,52,48,47,65,73,72,45,54,72,77,53,55,74,38,62,65,55,43,51,44,51,52,54,51,45,55,66,36,63,72,51,30,48,28,65,19,24,41,52,61,60,52,57,37,50,46,30,36,46,49,5,72,72,38,72,94,38,26,10,46,23,30,7,48,28,22,29,39,31,65,75,47,45,60,52,42,54,52,25,50,76,57,68,36,52,68,38,27,52,39,14,52,50,37,20,49,50,43,45,50,53,24,34,72,76,37,46,68,51,35,49,45,38,79,75,43,59,73,73,48,63,73,46,51,43,66,54,49,42,86,74,24,69,30,65,61,14,50,34,49,60,68,72,51,66,72,65,57,32,55,51,52,51,48,52,53,52,51,55,47,54,52,50,45,72,75,69,54,81,81,58,67,66,55,53,54,54,52,63,64,56,64,49,79,45,68,79,73,86,85,59,104,62,66,83,80,79,76,50,87,81,70,78,70,136

InterPro domains:
  IPR018584 Glycosyltransferase family 87 [PF09594] (60-274)

pLDDT: mean 81.17, std 17.07, range [28.59, 98.38]

Mean predicted aligned error: 8.92 Å

Sequence (299 aa):
MRGRWFLVLFAAVVVGVFTVTVPTFREFFDLGVYRGAVQHWLLTGEDLYAFRYQESVYGFTYPPFAALVLSPLALTSWPVAVAVSLIVNVFCVILLLRWFLPPALRRISWLSALAFLAVLLFEPARDTFSFGQVNLVLLVLVTAGLRYPCWAGVGIGLAAAIKLTPAVFVGYLLLTRQYRSAAIAVGTAAGATVLAALIAPQASRVFWTEALWDTGRVGKLEYVSNQSLRGVVARLDVSSVWWLVAVLIVVVCWVWWLRGNGAANPAVAVALTVGMRSSAATFTSGRPWRLRWPWSRRT

Radius of gyration: 20.56 Å; Cα contacts (8 Å, |Δi|>4): 347; chains: 1; bounding box: 53×53×51 Å

Foldseek 3Di:
DVVLVVVLVVLCVVLVVCLVVPLVVLVLAQLQQLLVLLLCCVVVVDASLVDDRPPDLAHDQWALLLSVVCNVLSPDDPVVSLVVLLVVLLVLLLVVCVVPPDPVQVVVPSSSSVSSSVLCVPVLSVNCNSNSHCLSVLLSLCLVLLVPVVSNLQSLLVSCLNHVQSLVVLVVCVLLVVVVSSVSNVVNNVVSLVVSCVVPVPNSVCNVPPSNPPPVNLDDLCDPQNLQLSNVCVVVVDDCVVSVVVVVVVVVVVSVVCVVPHPRDSVVSVVSSSSPDRDRDDDPDPDPPCPPDPPSPDD